Protein 8YFL (pdb70)

GO terms:
  GO:0000407 phagophore assembly site (C, IDA)
  GO:0043495 protein-membrane adaptor activity (F, IDA)
  GO:0000045 autophagosome assembly (P, IDA)
  GO:0019901 protein kinase binding (F, IDA)
  GO:0005764 lysosome (C, IDA)
  GO:0005634 nucleus (C, EXP)
  GO:0005737 cytoplasm (C, EXP)
  GO:0005515 protein binding (F, IPI)
  GO:1990316 Atg1/ULK1 kinase complex (C, IPI)
  GO:0005789 endoplasmic reticulum membrane (C, TAS)
  GO:0005829 cytosol (C, TAS)
  GO:0005829 cytosol (C, IDA)
  GO:1903059 regulation of protein lipidation (P, IDA)
  GO:0008285 negative regulation of cell population proliferation (P, IDA)

Foldseek 3Di:
DQPDADADPDDAFHKWKWFQDVLQLFIFTHHPDPATEGEDPVQQVQQVPDNDDGIAIWGWHDKAKDFACDQDDSRNDGHGGIHMYTHTHHPD/DPDDDD/DQPDADADPDDAFGKWKWFQDVLQLFIFTHHPDPATEGEDPVQQVQQVCDNHDGIAIWGWHDKDKDFACDQDDSRNHGHGGIHMYTHTHHPD/DPDDDD

Organism: Homo sapiens (NCBI:txid9606)

InterPro domains:
  IPR019460 Autophagy-related protein 11, C-terminal [PF10377] (1477-1587)
  IPR040040 Autophagy-related protein 11 [PTHR13222] (1-1592)

Radius of gyration: 18.78 Å; Cα contacts (8 Å, |Δi|>4): 466; chains: 4; bounding box: 52×41×41 Å

Nearest PDB structures (foldseek):
  8yfm-assembly1_A  TM=1.010E+00  e=3.850E-18  Homo sapiens
  8yfn-assembly1_A  TM=9.963E-01  e=3.622E-18  Homo sapiens
  7czg-assembly2_D  TM=9.889E-01  e=3.408E-18  Homo sapiens
  6gma-assembly2_D  TM=9.795E-01  e=1.156E-17  Homo sapiens
  6gma-assembly1_A  TM=9.630E-01  e=8.519E-18  Homo sapiens

Solvent-accessible surface area: 11046 Å² total

B-factor: mean 40.98, std 13.79, range [18.78, 104.1]

Structure (mmCIF, N/CA/C/O backbone):
data_8YFL
#
_entry.id   8YFL
#
_cell.length_a   60.923
_cell.length_b   60.923
_cell.length_c   65.394
_cell.angle_alpha   90.00
_cell.angle_beta   90.00
_cell.angle_gamma   120.00
#
_symmetry.space_group_name_H-M   'P 32'
#
loop_
_entity.id
_entity.type
_entity.pdbx_description
1 polymer 'RB1-inducible coiled-coil protein 1'
2 polymer 'TNIP1_FIR_pS122pS123 peptide'
3 non-polymer GLYCEROL
4 non-polymer (4S)-2-METHYL-2,4-PENTANEDIOL
5 water water
#
loop_
_atom_site.group_PDB
_atom_site.id
_atom_site.type_symbol
_atom_site.label_atom_id
_atom_site.label_alt_id
_atom_site.label_comp_id
_atom_site.label_asym_id
_atom_site.label_entity_id
_atom_site.label_seq_id
_atom_site.pdbx_PDB_ins_code
_atom_site.Cartn_x
_atom_site.Cartn_y
_atom_site.Cartn_z
_atom_site.occupancy
_atom_site.B_iso_or_equiv
_atom_site.auth_seq_id
_atom_site.auth_comp_id
_atom_site.auth_asym_id
_atom_site.auth_atom_id
_atom_site.pdbx_PDB_model_num
ATOM 1 N N . HIS A 1 3 ? -12.686 28.211 -15.262 1.00 93.80 1492 HIS A N 1
ATOM 2 C CA . HIS A 1 3 ? -12.282 27.755 -13.937 1.00 82.79 1492 HIS A CA 1
ATOM 3 C C . HIS A 1 3 ? -11.053 26.860 -14.039 1.00 76.80 1492 HIS A C 1
ATOM 4 O O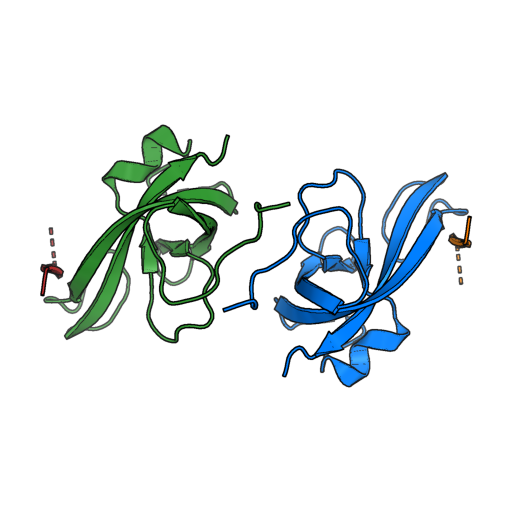 . HIS A 1 3 ? -10.756 26.313 -15.102 1.00 64.31 1492 HIS A O 1
ATOM 11 N N . SER A 1 4 ? -10.334 26.727 -12.926 1.00 81.52 1493 SER A N 1
ATOM 12 C CA . SER A 1 4 ? -9.242 25.771 -12.817 1.00 74.80 1493 SER A CA 1
ATOM 13 C C . SER A 1 4 ? -9.732 24.343 -12.621 1.00 67.38 1493 SER A C 1
ATOM 14 O O . SER A 1 4 ? -8.909 23.421 -12.576 1.00 53.66 1493 SER A O 1
ATOM 17 N N . GLU A 1 5 ? -11.045 24.137 -12.500 1.00 57.82 1494 GLU A N 1
ATOM 18 C CA . GLU A 1 5 ? -11.590 22.803 -12.266 1.00 51.45 1494 GLU A CA 1
ATOM 19 C C . GLU A 1 5 ? -11.714 22.095 -13.610 1.00 33.56 1494 GLU A C 1
ATOM 20 O O . GLU A 1 5 ? -12.765 22.078 -14.250 1.00 29.87 1494 GLU A O 1
ATOM 26 N N . LYS A 1 6 ? -10.589 21.513 -14.040 1.00 35.70 1495 LYS A N 1
ATOM 27 C CA . LYS A 1 6 ? -10.549 20.588 -15.165 1.00 31.73 1495 LYS A CA 1
ATOM 28 C C . LYS A 1 6 ? -9.793 19.330 -14.755 1.00 31.16 1495 LYS A C 1
ATOM 29 O O . LYS A 1 6 ? -8.881 19.370 -13.927 1.00 24.50 1495 LYS A O 1
ATOM 35 N N . ILE A 1 7 ? -10.191 18.194 -15.331 1.00 30.14 1496 ILE A N 1
ATOM 36 C CA . ILE A 1 7 ? -9.698 16.891 -14.881 1.00 28.01 1496 ILE A CA 1
ATOM 37 C C . ILE A 1 7 ? -8.345 16.591 -15.520 1.00 28.36 1496 ILE A C 1
ATOM 38 O O . ILE A 1 7 ? -8.206 16.598 -16.749 1.00 21.60 1496 ILE A O 1
ATOM 43 N N . ALA A 1 8 ? -7.345 16.312 -14.682 1.00 29.98 1497 ALA A N 1
ATOM 44 C CA . ALA A 1 8 ? -6.047 15.891 -15.185 1.00 28.04 1497 ALA A CA 1
ATOM 45 C C . ALA A 1 8 ? -6.138 14.478 -15.745 1.00 27.44 1497 ALA A C 1
ATOM 46 O O . ALA A 1 8 ? -6.929 13.659 -15.277 1.00 21.18 1497 ALA A O 1
ATOM 48 N N . ILE A 1 9 ? -5.289 14.188 -16.744 1.00 30.22 1498 ILE A N 1
ATOM 49 C CA . ILE A 1 9 ? -5.316 12.895 -17.421 1.00 29.54 1498 ILE A CA 1
ATOM 50 C C . ILE A 1 9 ? -3.970 12.185 -17.432 1.00 31.87 1498 ILE A C 1
ATOM 51 O O . ILE A 1 9 ? -3.888 11.042 -17.895 1.00 21.46 1498 ILE A O 1
ATOM 56 N N . ARG A 1 10 ? -2.903 12.823 -16.955 1.00 32.85 1499 ARG A N 1
ATOM 57 C CA . ARG A 1 10 ? -1.574 12.214 -16.961 1.00 32.70 1499 ARG A CA 1
ATOM 58 C C . ARG A 1 10 ? -0.717 12.945 -15.940 1.00 39.61 1499 ARG A C 1
ATOM 59 O O . ARG A 1 10 ? -1.103 13.998 -15.431 1.00 26.78 1499 ARG A O 1
ATOM 67 N N . ASP A 1 11 ? 0.462 12.375 -15.660 1.0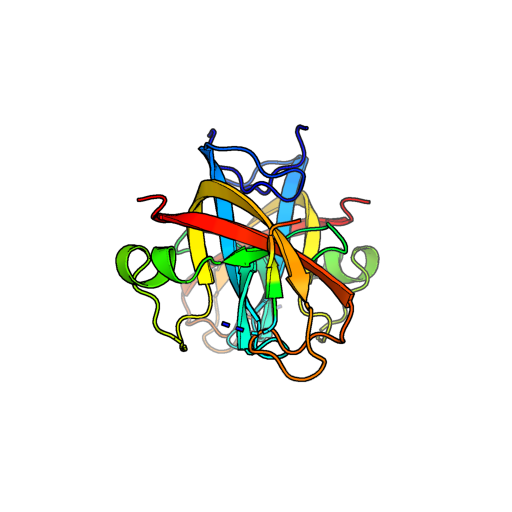0 37.41 1500 ASP A N 1
ATOM 68 C CA . ASP A 1 11 ? 1.523 13.055 -14.901 1.00 43.84 1500 ASP A CA 1
ATOM 69 C C . ASP A 1 11 ? 0.978 13.686 -13.622 1.00 34.80 1500 ASP A C 1
ATOM 70 O O . ASP A 1 11 ? 1.206 14.864 -13.338 1.00 30.20 1500 ASP A O 1
ATOM 75 N N . PHE A 1 12 ? 0.225 12.889 -12.861 1.00 35.45 1501 PHE A N 1
ATOM 76 C CA . PHE A 1 12 ? -0.615 13.437 -11.798 1.00 33.69 1501 PHE A CA 1
ATOM 77 C C . PHE A 1 12 ? 0.218 14.099 -10.709 1.00 37.64 1501 PHE A C 1
ATOM 78 O O . PHE A 1 12 ? 1.207 13.536 -10.231 1.00 30.37 1501 PHE A O 1
ATOM 86 N N . GLN A 1 13 ? -0.196 15.304 -10.325 1.00 36.69 1502 GLN A N 1
ATOM 87 C CA . GLN A 1 13 ? 0.500 16.123 -9.347 1.00 39.51 1502 GLN A CA 1
ATOM 88 C C . GLN A 1 13 ? -0.426 16.428 -8.179 1.00 40.55 1502 GLN A C 1
ATOM 89 O O . GLN A 1 13 ? -1.652 16.423 -8.322 1.00 28.23 1502 GLN A O 1
ATOM 95 N N . VAL A 1 14 ? 0.179 16.703 -7.021 1.00 40.65 1503 VAL A N 1
ATOM 96 C CA . VAL A 1 14 ? -0.590 17.123 -5.858 1.00 39.15 1503 VAL A CA 1
ATOM 97 C C . VAL A 1 14 ? -1.469 18.303 -6.229 1.00 35.92 1503 VAL A C 1
ATOM 98 O O . VAL A 1 14 ? -1.004 19.285 -6.817 1.00 33.17 1503 VAL A O 1
ATOM 102 N N . GLY A 1 15 ? -2.764 18.198 -5.909 1.00 36.88 1504 GLY A N 1
ATOM 103 C CA . GLY A 1 15 ? -3.717 19.249 -6.204 1.00 35.33 1504 GLY A CA 1
ATOM 104 C C . GLY A 1 15 ? -4.508 19.045 -7.481 1.00 35.21 1504 GLY A C 1
ATOM 105 O O . GLY A 1 15 ? -5.482 19.776 -7.710 1.00 28.64 1504 GLY A O 1
ATOM 106 N N . ASP A 1 16 ? -4.104 18.099 -8.326 1.00 35.08 1505 ASP A N 1
ATOM 107 C CA . ASP A 1 16 ? -4.859 17.828 -9.541 1.00 31.67 1505 ASP A CA 1
ATOM 108 C C . ASP A 1 16 ? -6.257 17.336 -9.198 1.00 31.41 1505 ASP A C 1
ATOM 109 O O . ASP A 1 16 ? -6.448 16.543 -8.270 1.00 23.33 1505 ASP A O 1
ATOM 114 N N . LEU A 1 17 ? -7.232 17.795 -9.977 1.00 32.56 1506 LEU A N 1
ATOM 115 C CA . LEU A 1 17 ? -8.568 17.213 -9.986 1.00 29.87 1506 LEU A CA 1
ATOM 116 C C . LEU A 1 17 ? -8.548 15.943 -10.835 1.00 29.86 1506 LEU A C 1
ATOM 117 O O . LEU A 1 17 ? -8.092 15.965 -11.985 1.00 21.27 1506 LEU A O 1
ATOM 122 N N . VAL A 1 18 ? -9.009 14.826 -10.263 1.00 28.54 1507 VAL A N 1
ATOM 123 C CA . VAL A 1 18 ? -8.981 13.542 -10.956 1.00 28.66 1507 VAL A CA 1
ATOM 124 C C . VAL A 1 18 ? -10.342 12.865 -10.886 1.00 29.21 1507 VAL A C 1
ATOM 125 O O . VAL A 1 18 ? -11.103 13.023 -9.920 1.00 22.47 1507 VAL A O 1
ATOM 129 N N . LEU A 1 19 ? -10.642 12.097 -11.939 1.00 27.15 1508 LEU A N 1
ATOM 130 C CA . LEU A 1 19 ? -11.871 11.322 -12.036 1.00 26.88 1508 LEU A CA 1
ATOM 131 C C . LEU A 1 19 ? -11.548 9.901 -11.585 1.00 28.59 1508 LEU A C 1
ATOM 132 O O . LEU A 1 19 ? -10.732 9.216 -12.206 1.00 24.90 1508 LEU A O 1
ATOM 137 N N . ILE A 1 20 ? -12.152 9.479 -10.479 1.00 29.97 1509 ILE A N 1
ATOM 138 C CA . ILE A 1 20 ? -11.845 8.194 -9.863 1.00 31.43 1509 ILE A CA 1
ATOM 139 C C . ILE A 1 20 ? -12.997 7.254 -10.188 1.00 30.69 1509 ILE A C 1
ATOM 140 O O . ILE A 1 20 ? -14.157 7.547 -9.875 1.00 25.74 1509 ILE A O 1
ATOM 145 N N . ILE A 1 21 ? -12.689 6.139 -10.858 1.00 30.82 1510 ILE A N 1
ATOM 146 C CA . ILE A 1 21 ? -13.704 5.274 -11.434 1.00 31.57 1510 ILE A CA 1
ATOM 147 C C . ILE A 1 21 ? -13.494 3.841 -10.958 1.00 31.19 1510 ILE A C 1
ATOM 148 O O . ILE A 1 21 ? -12.363 3.412 -10.694 1.00 22.41 1510 ILE A O 1
ATOM 153 N N . LEU A 1 22 ? -14.591 3.103 -10.861 1.00 36.03 1511 LEU A N 1
ATOM 154 C CA . LEU A 1 22 ? -14.528 1.693 -10.498 1.00 33.14 1511 LEU A CA 1
ATOM 155 C C . LEU A 1 22 ? -14.035 0.874 -11.689 1.00 37.95 1511 LEU A C 1
ATOM 156 O O . LEU A 1 22 ? -14.647 0.898 -12.763 1.00 35.31 1511 LEU A O 1
ATOM 161 N N . ASP A 1 23 ? -12.930 0.147 -11.493 1.00 39.24 1512 ASP A N 1
ATOM 162 C CA . ASP A 1 23 ? -12.348 -0.755 -12.492 1.00 41.58 1512 ASP A CA 1
ATOM 163 C C . ASP A 1 23 ? -12.668 -2.183 -12.048 1.00 43.65 1512 ASP A C 1
ATOM 164 O O . ASP A 1 23 ? -11.987 -2.750 -11.188 1.00 32.53 1512 ASP A O 1
ATOM 169 N N . GLU A 1 24 ? -13.711 -2.765 -12.638 1.00 44.96 1513 GLU A N 1
ATOM 170 C CA . GLU A 1 24 ? -14.135 -4.093 -12.206 1.00 45.98 1513 GLU A CA 1
ATOM 171 C C . GLU A 1 24 ? -13.092 -5.154 -12.542 1.00 48.62 1513 GLU A C 1
ATOM 172 O O . GLU A 1 24 ? -12.886 -6.092 -11.764 1.00 41.21 1513 GLU A O 1
ATOM 178 N N . ARG A 1 25 ? -12.405 -5.014 -13.680 1.00 48.13 1514 ARG A N 1
ATOM 179 C CA . ARG A 1 25 ? -11.457 -6.051 -14.085 1.00 48.80 1514 ARG A CA 1
ATOM 180 C C . ARG A 1 25 ? -10.294 -6.159 -13.106 1.00 43.07 1514 ARG A C 1
ATOM 181 O O . ARG A 1 25 ? -9.724 -7.244 -12.934 1.00 41.96 1514 ARG A O 1
ATOM 183 N N . HIS A 1 26 ? -9.939 -5.058 -12.447 1.00 45.75 1515 HIS A N 1
ATOM 184 C CA . HIS A 1 26 ? -8.862 -5.059 -11.465 1.00 39.73 1515 HIS A CA 1
ATOM 185 C C . HIS A 1 26 ? -9.379 -4.926 -10.037 1.00 44.44 1515 HIS A C 1
ATOM 186 O O . HIS A 1 26 ? -8.579 -4.747 -9.112 1.00 36.97 1515 HIS A O 1
ATOM 193 N N . ASP A 1 27 ? -10.703 -4.981 -9.848 1.00 44.12 1516 ASP A N 1
ATOM 194 C CA . ASP A 1 27 ? -11.336 -5.069 -8.529 1.00 43.51 1516 ASP A CA 1
ATOM 195 C C . ASP A 1 27 ? -11.000 -3.869 -7.645 1.00 43.70 1516 ASP A C 1
ATOM 196 O O . ASP A 1 27 ? -10.896 -3.990 -6.422 1.00 38.18 1516 ASP A O 1
ATOM 201 N N . ASN A 1 28 ? -10.861 -2.697 -8.258 1.00 39.34 1517 ASN A N 1
ATOM 202 C CA . ASN A 1 28 ? -10.394 -1.534 -7.515 1.00 35.32 1517 ASN A CA 1
ATOM 203 C C . ASN A 1 28 ? -10.834 -0.258 -8.212 1.00 35.62 1517 ASN A C 1
ATOM 204 O O . ASN A 1 28 ? -11.118 -0.245 -9.413 1.00 27.58 1517 ASN A O 1
ATOM 209 N N . TYR A 1 29 ? -10.811 0.836 -7.450 1.00 33.89 1518 TYR A N 1
ATOM 210 C CA . TYR A 1 29 ? -10.918 2.168 -8.023 1.00 30.40 1518 TYR A CA 1
ATOM 211 C C . TYR A 1 29 ? -9.589 2.613 -8.617 1.00 30.06 1518 TYR A C 1
ATOM 212 O O . TYR A 1 29 ? -8.515 2.343 -8.067 1.00 22.36 1518 TYR A O 1
ATOM 221 N N . VAL A 1 30 ? -9.662 3.285 -9.770 1.00 29.07 1519 VAL A N 1
ATOM 222 C CA . VAL A 1 30 ? -8.483 3.786 -10.457 1.00 27.90 1519 VAL A CA 1
ATOM 223 C C . VAL A 1 30 ? -8.753 5.223 -10.878 1.00 28.84 1519 VAL A C 1
ATOM 224 O O . VAL A 1 30 ? -9.900 5.681 -10.911 1.00 23.49 1519 VAL A O 1
ATOM 228 N N . LEU A 1 31 ? -7.679 5.924 -11.223 1.00 30.27 1520 LEU A N 1
ATOM 229 C CA . LEU A 1 31 ? -7.807 7.242 -11.838 1.00 29.84 1520 LEU A CA 1
ATOM 230 C C . LEU A 1 31 ? -8.000 7.104 -13.339 1.00 29.89 1520 LEU A C 1
ATOM 231 O O . LEU A 1 31 ? -7.288 6.344 -14.004 1.00 22.43 1520 LEU A O 1
ATOM 236 N N . PHE A 1 32 ? -8.950 7.856 -13.882 1.00 28.48 1521 PHE A N 1
ATOM 237 C CA . PHE A 1 32 ? -9.018 7.969 -15.331 1.00 27.95 1521 PHE A CA 1
ATOM 238 C C . PHE A 1 32 ? -7.716 8.565 -15.849 1.00 27.84 1521 PHE A C 1
ATOM 239 O O . PHE A 1 32 ? -7.258 9.601 -15.362 1.00 20.43 1521 PHE A O 1
ATOM 247 N N . THR A 1 33 ? -7.128 7.923 -16.864 1.00 28.17 1522 THR A N 1
ATOM 248 C CA . THR A 1 33 ? -5.837 8.396 -17.356 1.00 28.41 1522 THR A CA 1
ATOM 249 C C . THR A 1 33 ? -5.626 7.916 -18.780 1.00 28.51 1522 THR A C 1
ATOM 250 O O . THR A 1 33 ? -6.180 6.892 -19.192 1.00 21.53 1522 THR A O 1
ATOM 254 N N . VAL A 1 34 ? -4.817 8.675 -19.537 1.00 29.77 1523 VAL A N 1
ATOM 255 C CA . VAL A 1 34 ? -4.311 8.202 -20.823 1.00 29.88 1523 VAL A CA 1
ATOM 256 C C . VAL A 1 34 ? -2.954 7.522 -20.679 1.00 29.80 1523 VAL A C 1
ATOM 257 O O . VAL A 1 34 ? -2.408 7.030 -21.671 1.00 25.45 1523 VAL A O 1
ATOM 261 N N . SER A 1 35 ? -2.417 7.448 -19.462 1.00 28.76 1524 SER A N 1
ATOM 262 C CA . SER A 1 35 ? -1.233 6.634 -19.246 1.00 30.45 1524 SER A CA 1
ATOM 263 C C . SER A 1 35 ? -1.564 5.167 -19.495 1.00 31.28 1524 SER A C 1
ATOM 264 O O . SER A 1 35 ? -2.662 4.718 -19.139 1.00 23.82 1524 SER A O 1
ATOM 267 N N . PRO A 1 36 ? -0.624 4.385 -20.032 1.00 32.63 1525 PRO A N 1
ATOM 268 C CA . PRO A 1 36 ? -0.822 2.925 -20.077 1.00 32.92 1525 PRO A CA 1
ATOM 269 C C . PRO A 1 36 ? -0.697 2.268 -18.719 1.00 33.67 1525 PRO A C 1
ATOM 270 O O . PRO A 1 36 ? -1.047 1.083 -18.590 1.00 27.83 1525 PRO A O 1
ATOM 274 N N . THR A 1 37 ? -0.188 2.989 -17.721 1.00 30.39 1526 THR A N 1
ATOM 275 C CA . THR A 1 37 ? 0.010 2.481 -16.373 1.00 30.53 1526 THR A CA 1
ATOM 276 C C . THR A 1 37 ? -1.259 2.648 -15.552 1.00 34.00 1526 THR A C 1
ATOM 277 O O . THR A 1 37 ? -2.009 3.617 -15.709 1.00 22.42 1526 THR A O 1
ATOM 281 N N . LEU A 1 38 ? -1.490 1.681 -14.667 1.00 31.72 1527 LEU A N 1
ATOM 282 C CA . LEU A 1 38 ? -2.613 1.736 -13.743 1.00 29.50 1527 LEU A CA 1
ATOM 283 C C . LEU A 1 38 ? -2.298 2.657 -12.573 1.00 28.85 1527 LEU A C 1
ATOM 284 O O . LEU A 1 38 ? -1.221 2.573 -11.970 1.00 22.32 1527 LEU A O 1
ATOM 289 N N . TYR A 1 39 ? -3.250 3.531 -12.244 1.00 29.39 1528 TYR A N 1
ATOM 290 C CA . TYR A 1 39 ? -3.172 4.405 -11.068 1.00 26.44 1528 TYR A CA 1
ATOM 291 C C . TYR A 1 39 ? -4.307 3.992 -10.134 1.00 30.42 1528 TYR A C 1
ATOM 292 O O . TYR A 1 39 ? -5.441 4.456 -10.271 1.00 22.25 1528 TYR A O 1
ATOM 301 N N . PHE A 1 40 ? -4.010 3.092 -9.202 1.00 27.36 1529 PHE A N 1
ATOM 302 C CA . PHE A 1 40 ? -5.018 2.643 -8.248 1.00 26.81 1529 PHE A CA 1
ATOM 303 C C . PHE A 1 40 ? -5.219 3.662 -7.132 1.00 30.08 1529 PHE A C 1
ATOM 304 O O . PHE A 1 40 ? -4.284 4.336 -6.705 1.00 22.72 1529 PHE A O 1
ATOM 312 N N . LEU A 1 41 ? -6.456 3.746 -6.646 1.00 29.52 1530 LEU A N 1
ATOM 313 C CA . LEU A 1 41 ? -6.734 4.525 -5.443 1.00 29.33 1530 LEU A CA 1
ATOM 314 C C . LEU A 1 41 ? -6.166 3.814 -4.220 1.00 30.48 1530 LEU A C 1
ATOM 315 O O . LEU A 1 41 ? -6.408 2.624 -4.009 1.00 25.33 1530 LEU A O 1
ATOM 320 N N . HIS A 1 42 ? -5.399 4.547 -3.410 1.00 31.79 1531 HIS A N 1
ATOM 321 C CA . HIS A 1 42 ? -4.852 3.991 -2.177 1.00 30.43 1531 HIS A CA 1
ATOM 322 C C . HIS A 1 42 ? -5.978 3.617 -1.218 1.00 30.69 1531 HIS A C 1
ATOM 323 O O . HIS A 1 42 ? -6.957 4.355 -1.075 1.00 25.60 1531 HIS A O 1
ATOM 330 N N . SER A 1 43 ? -5.834 2.466 -0.548 1.00 36.28 1532 SER A N 1
ATOM 331 C CA . SER A 1 43 ? -6.891 1.980 0.336 1.00 32.59 1532 SER A CA 1
ATOM 332 C C . SER A 1 43 ? -7.234 2.987 1.430 1.00 39.20 1532 SER A C 1
ATOM 333 O O . SER A 1 43 ? -8.387 3.053 1.870 1.00 33.10 1532 SER A O 1
ATOM 336 N N . GLU A 1 44 ? -6.257 3.774 1.889 1.00 38.95 1533 GLU A N 1
ATOM 337 C CA . GLU A 1 44 ? -6.524 4.728 2.966 1.00 40.07 1533 GLU A CA 1
ATOM 338 C C . GLU A 1 44 ? -7.491 5.833 2.554 1.00 36.28 1533 GLU A C 1
ATOM 339 O O . GLU A 1 44 ? -8.087 6.468 3.437 1.00 33.02 1533 GLU A O 1
ATOM 345 N N . SER A 1 45 ? -7.658 6.066 1.246 1.00 36.13 1534 SER A N 1
ATOM 346 C CA . SER A 1 45 ? -8.466 7.171 0.747 1.00 33.93 1534 SER A CA 1
ATOM 347 C C . SER A 1 45 ? -9.938 6.819 0.578 1.00 39.65 1534 SER A C 1
ATOM 348 O O . SER A 1 45 ? -10.750 7.726 0.364 1.00 28.87 1534 SER A O 1
ATOM 351 N N . LEU A 1 46 ? -10.301 5.538 0.658 1.00 43.27 1535 LEU A N 1
ATOM 352 C CA . LEU A 1 46 ? -11.688 5.150 0.391 1.00 43.13 1535 LEU A CA 1
ATOM 353 C C . LEU A 1 46 ? -12.695 5.799 1.333 1.00 45.19 1535 LEU A C 1
ATOM 354 O O . LEU A 1 46 ? -13.696 6.345 0.838 1.00 36.17 1535 LEU A O 1
ATOM 359 N N . PRO A 1 47 ? -12.520 5.782 2.662 1.00 47.29 1536 PRO A N 1
ATOM 360 C CA . PRO A 1 47 ? -13.593 6.313 3.530 1.00 42.13 1536 PRO A CA 1
ATOM 361 C C . PRO A 1 47 ? -13.907 7.783 3.302 1.00 45.60 1536 PRO A C 1
ATOM 362 O O . PRO A 1 47 ? -15.087 8.161 3.256 1.00 42.39 1536 PRO A O 1
ATOM 366 N N . ALA A 1 48 ? -12.888 8.630 3.166 1.00 57.29 1537 ALA A N 1
ATOM 367 C CA . ALA A 1 48 ? -13.145 10.054 3.004 1.00 57.37 1537 ALA A CA 1
ATOM 368 C C . ALA A 1 48 ? -13.705 10.399 1.629 1.00 53.73 1537 ALA A C 1
ATOM 369 O O . ALA A 1 48 ? -14.194 11.518 1.449 1.00 46.75 1537 ALA A O 1
ATOM 371 N N . LEU A 1 49 ? -13.639 9.480 0.666 1.00 46.53 1538 LEU A N 1
ATOM 372 C CA . LEU A 1 49 ? -14.306 9.630 -0.624 1.00 39.36 1538 LEU A CA 1
ATOM 373 C C . LEU A 1 49 ? -15.682 8.969 -0.641 1.00 45.94 1538 LEU A C 1
ATOM 374 O O . LEU A 1 49 ? -16.326 8.926 -1.695 1.00 35.55 1538 LEU A O 1
ATOM 379 N N . ASP A 1 50 ? -16.140 8.459 0.504 1.00 51.51 1539 ASP A N 1
ATOM 380 C CA . ASP A 1 50 ? -17.415 7.743 0.621 1.00 52.70 1539 ASP A CA 1
ATOM 381 C C . ASP A 1 50 ? -17.459 6.537 -0.314 1.00 47.97 1539 ASP A C 1
ATOM 382 O O . ASP A 1 50 ? -18.482 6.243 -0.938 1.00 44.82 1539 ASP A O 1
ATOM 387 N N . LEU A 1 51 ? -16.337 5.836 -0.414 1.00 47.30 1540 LEU A N 1
ATOM 388 C CA . LEU A 1 51 ? -16.242 4.603 -1.173 1.00 49.30 1540 LEU A CA 1
ATOM 389 C C . LEU A 1 51 ? -16.105 3.430 -0.213 1.00 51.48 1540 LEU A C 1
ATOM 390 O O . LEU A 1 51 ? -15.897 3.600 0.991 1.00 46.06 1540 LEU A O 1
ATOM 395 N N . LYS A 1 52 ? -16.232 2.227 -0.762 1.00 70.67 1541 LYS A N 1
ATOM 396 C CA . LYS A 1 52 ? -16.199 1.003 0.024 1.00 76.41 1541 LYS A CA 1
ATOM 397 C C . LYS A 1 52 ? -15.299 -0.013 -0.662 1.00 73.89 1541 LYS A C 1
ATOM 398 O O . LYS A 1 52 ? -15.190 -0.018 -1.895 1.00 55.34 1541 LYS A O 1
ATOM 400 N N . PRO A 1 53 ? -14.626 -0.880 0.113 1.00 77.69 1542 PRO A N 1
ATOM 401 C CA . PRO A 1 53 ? -13.756 -1.929 -0.435 1.00 74.95 1542 PRO A CA 1
ATOM 402 C C . PRO A 1 53 ? -14.532 -3.073 -1.088 1.00 71.03 1542 PRO A C 1
ATOM 403 O O . PRO A 1 53 ? -15.748 -3.163 -0.916 1.00 66.07 1542 PRO A O 1
ATOM 407 N N . ARG A 1 62 ? -20.981 -0.935 -6.276 1.00 70.16 1551 ARG A N 1
ATOM 408 C CA . ARG A 1 62 ? -20.151 0.157 -5.779 1.00 60.66 1551 ARG A CA 1
ATOM 409 C C . ARG A 1 62 ? -20.297 1.401 -6.651 1.00 58.57 1551 ARG A C 1
ATOM 410 O O . ARG A 1 62 ? -20.479 1.299 -7.864 1.00 53.58 1551 ARG A O 1
ATOM 418 N N . ARG A 1 63 ? -20.227 2.562 -6.003 1.00 61.27 1552 ARG A N 1
ATOM 419 C CA . ARG A 1 63 ? -20.354 3.846 -6.677 1.00 55.85 1552 ARG A CA 1
ATOM 420 C C . ARG A 1 63 ? -19.422 3.899 -7.889 1.00 46.86 1552 ARG A C 1
ATOM 421 O O . ARG A 1 63 ? -18.235 3.579 -7.762 1.00 37.51 1552 ARG A O 1
ATOM 429 N N . PRO A 1 64 ? -19.921 4.265 -9.074 1.00 49.12 1553 PRO A N 1
ATOM 430 C CA . PRO A 1 64 ? -19.107 4.131 -10.291 1.00 43.92 1553 PRO A CA 1
ATOM 431 C C . PRO A 1 64 ? -18.012 5.178 -10.449 1.00 35.52 1553 PRO A C 1
ATOM 432 O O . PRO A 1 64 ? -16.963 4.878 -11.031 1.00 29.42 1553 PRO A O 1
ATOM 436 N N . TRP A 1 65 ? -18.229 6.405 -9.969 1.00 40.80 1554 TRP A N 1
ATOM 437 C CA . TRP A 1 65 ? -17.201 7.429 -10.104 1.00 35.88 1554 TRP A CA 1
ATOM 438 C C . TRP A 1 65 ? -17.354 8.497 -9.031 1.00 34.35 1554 TRP A C 1
ATOM 439 O O . TRP A 1 65 ? -18.441 8.729 -8.494 1.00 28.49 1554 TRP A O 1
ATOM 450 N N . VAL A 1 66 ? -16.229 9.151 -8.745 1.00 34.11 1555 VAL A N 1
ATOM 451 C CA . VAL A 1 66 ? -16.173 10.270 -7.815 1.00 33.66 1555 VAL A CA 1
ATOM 452 C C . VAL A 1 66 ? -15.064 11.200 -8.289 1.00 31.43 1555 VAL A C 1
ATOM 453 O O . VAL A 1 66 ? -14.132 10.775 -8.972 1.00 27.08 1555 VAL A O 1
ATOM 457 N N . LEU A 1 67 ? -15.181 12.488 -7.961 1.00 33.44 1556 LEU A N 1
ATOM 458 C CA . LEU A 1 67 ? -14.128 13.452 -8.284 1.00 30.83 1556 LEU A CA 1
ATOM 459 C C . LEU A 1 67 ? -13.269 13.693 -7.050 1.00 30.77 1556 LEU A C 1
ATOM 460 O O . LEU A 1 67 ? -13.795 13.966 -5.964 1.00 23.81 1556 LEU A O 1
ATOM 465 N N . GLY A 1 68 ? -11.950 13.600 -7.223 1.00 29.94 1557 GLY A N 1
ATOM 466 C CA . GLY A 1 68 ? -11.027 13.719 -6.114 1.00 31.61 1557 GLY A CA 1
ATOM 467 C C . GLY A 1 68 ? -9.933 14.734 -6.401 1.00 29.73 1557 GLY A C 1
ATOM 468 O O . GLY A 1 68 ? -9.773 15.205 -7.535 1.00 24.01 1557 GLY A O 1
ATOM 469 N N . LYS A 1 69 ? -9.179 15.060 -5.343 1.00 33.04 1558 LYS A N 1
ATOM 470 C CA . LYS A 1 69 ? -7.995 15.916 -5.412 1.00 32.22 1558 LYS A CA 1
ATOM 471 C C . LYS A 1 69 ? -6.785 15.104 -4.979 1.00 34.72 1558 LYS A C 1
ATOM 472 O O . LYS A 1 69 ? -6.785 14.520 -3.888 1.00 26.32 1558 LYS A O 1
ATOM 478 N N . VAL A 1 70 ? -5.755 15.072 -5.828 1.00 32.81 1559 VAL A N 1
ATOM 479 C CA . VAL A 1 70 ? -4.578 14.259 -5.548 1.00 30.73 1559 VAL A CA 1
ATOM 480 C C . VAL A 1 70 ? -3.842 14.814 -4.337 1.00 32.14 1559 VAL A C 1
ATOM 481 O O . VAL A 1 70 ? -3.562 16.019 -4.246 1.00 26.50 1559 VAL A O 1
ATOM 485 N N . MET A 1 71 ? -3.483 13.920 -3.417 1.00 35.36 1560 MET A N 1
ATOM 486 C CA . MET A 1 71 ? -2.672 14.255 -2.255 1.00 35.27 1560 MET A CA 1
ATOM 487 C C . MET A 1 71 ? -1.284 13.648 -2.291 1.00 34.89 1560 MET A C 1
ATOM 488 O O . MET A 1 71 ? -0.328 14.278 -1.835 1.00 31.87 1560 MET A O 1
ATOM 493 N N . GLU A 1 72 ? -1.153 12.439 -2.828 1.00 33.11 1561 GLU A N 1
ATOM 494 C CA . GLU A 1 72 ? 0.111 11.721 -2.782 1.00 34.55 1561 GLU A CA 1
ATOM 495 C C . GLU A 1 72 ? 0.088 10.654 -3.864 1.00 32.09 1561 GLU A C 1
ATOM 496 O O . GLU A 1 72 ? -0.968 10.124 -4.212 1.00 26.62 1561 GLU A O 1
ATOM 502 N N . LYS A 1 73 ? 1.274 10.339 -4.379 1.00 35.51 1562 LYS A N 1
ATOM 503 C CA . LYS A 1 73 ? 1.448 9.332 -5.417 1.00 33.69 1562 LYS A CA 1
ATOM 504 C C . LYS A 1 73 ? 2.617 8.441 -5.017 1.00 31.53 1562 LYS A C 1
ATOM 505 O O . LYS A 1 73 ? 3.645 8.933 -4.548 1.00 27.71 1562 LYS A O 1
ATOM 511 N N . GLU A 1 74 ? 2.443 7.131 -5.197 1.00 33.76 1563 GLU A N 1
ATOM 512 C CA . GLU A 1 74 ? 3.398 6.114 -4.777 1.00 36.66 1563 GLU A CA 1
ATOM 513 C C . GLU A 1 74 ? 3.525 5.108 -5.911 1.00 33.39 1563 GLU A C 1
ATOM 514 O O . GLU A 1 74 ? 2.517 4.720 -6.508 1.00 28.91 1563 GLU A O 1
ATOM 520 N N . TYR A 1 75 ? 4.753 4.720 -6.234 1.00 33.80 1564 TYR A N 1
ATOM 521 C CA . TYR A 1 75 ? 5.010 3.782 -7.319 1.00 31.60 1564 TYR A CA 1
ATOM 522 C C . TYR A 1 75 ? 5.302 2.415 -6.718 1.00 29.28 1564 TYR A C 1
ATOM 523 O O . TYR A 1 75 ? 6.089 2.302 -5.775 1.00 25.79 1564 TYR A O 1
ATOM 532 N N . CYS A 1 76 ? 4.656 1.385 -7.271 1.00 32.47 1565 CYS A N 1
ATOM 533 C CA . CYS A 1 76 ? 4.639 0.052 -6.683 1.00 32.16 1565 CYS A CA 1
ATOM 534 C C . CYS A 1 76 ? 4.893 -1.017 -7.730 1.00 31.01 1565 CYS A C 1
ATOM 535 O O . CYS A 1 76 ? 4.783 -0.786 -8.943 1.00 24.77 1565 CYS A O 1
ATOM 538 N N . GLN A 1 77 ? 5.179 -2.222 -7.237 1.00 30.95 1566 GLN A N 1
ATOM 539 C CA . GLN A 1 77 ? 5.333 -3.394 -8.086 1.00 30.66 1566 GLN A CA 1
ATOM 540 C C . GLN A 1 77 ? 4.715 -4.613 -7.419 1.00 32.70 1566 GLN A C 1
ATOM 541 O O . GLN A 1 77 ? 4.913 -4.847 -6.224 1.00 25.16 1566 GLN A O 1
ATOM 547 N N . ALA A 1 78 ? 3.974 -5.396 -8.207 1.00 31.85 1567 ALA A N 1
ATOM 548 C CA . ALA A 1 78 ? 3.420 -6.646 -7.705 1.00 32.68 1567 ALA A CA 1
ATOM 549 C C . ALA A 1 78 ? 4.531 -7.667 -7.522 1.00 34.85 1567 ALA A C 1
ATOM 550 O O . ALA A 1 78 ? 5.315 -7.928 -8.443 1.00 29.13 1567 ALA A O 1
ATOM 552 N N . LYS A 1 79 ? 4.599 -8.255 -6.326 1.00 36.40 1568 LYS A N 1
ATOM 553 C CA . LYS A 1 79 ? 5.622 -9.224 -5.992 1.00 34.61 1568 LYS A CA 1
ATOM 554 C C . LYS A 1 79 ? 5.090 -10.651 -5.965 1.00 38.25 1568 LYS A C 1
ATOM 555 O O . LYS A 1 79 ? 5.880 -11.593 -5.831 1.00 35.04 1568 LYS A O 1
ATOM 561 N N . LYS A 1 80 ? 3.775 -10.828 -6.109 1.00 41.47 1569 LYS A N 1
ATOM 562 C CA . LYS A 1 80 ? 3.145 -12.137 -6.194 1.00 44.16 1569 LYS A CA 1
ATOM 563 C C . LYS A 1 80 ? 2.182 -12.150 -7.370 1.00 42.33 1569 LYS A C 1
ATOM 564 O O . LYS A 1 80 ? 1.617 -11.118 -7.737 1.00 34.64 1569 LYS A O 1
ATOM 570 N N . ALA A 1 81 ? 1.994 -13.343 -7.951 1.00 51.75 1570 ALA A N 1
ATOM 571 C CA . ALA A 1 81 ? 1.109 -13.472 -9.106 1.00 51.04 1570 ALA A CA 1
ATOM 572 C C . ALA A 1 81 ? -0.356 -13.297 -8.725 1.00 49.53 1570 ALA A C 1
ATOM 573 O O . ALA A 1 81 ? -1.138 -12.757 -9.515 1.00 48.88 1570 ALA A O 1
ATOM 575 N N . GLN A 1 82 ? -0.745 -13.737 -7.532 1.00 55.49 1571 GLN A N 1
ATOM 576 C CA . GLN A 1 82 ? -2.102 -13.555 -7.027 1.00 60.48 1571 GLN A CA 1
ATOM 577 C C . GLN A 1 82 ? -2.089 -12.377 -6.060 1.00 48.95 1571 GLN A C 1
ATOM 578 O O . GLN A 1 82 ? -1.484 -12.453 -4.987 1.00 44.65 1571 GLN A O 1
ATOM 584 N N . ASN A 1 83 ? -2.748 -11.286 -6.445 1.00 47.47 1572 ASN A N 1
ATOM 585 C CA . ASN A 1 83 ? -2.757 -10.076 -5.637 1.00 41.65 1572 ASN A CA 1
ATOM 586 C C . ASN A 1 83 ? -4.086 -9.360 -5.825 1.00 45.75 1572 ASN A C 1
ATOM 587 O O . ASN A 1 83 ? -4.847 -9.647 -6.755 1.00 37.75 1572 ASN A O 1
ATOM 592 N N . ARG A 1 84 ? -4.338 -8.391 -4.943 1.00 45.50 1573 ARG A N 1
ATOM 593 C CA . ARG A 1 84 ? -5.618 -7.693 -4.899 1.00 44.41 1573 ARG A CA 1
ATOM 594 C C . ARG A 1 84 ? -5.859 -6.811 -6.114 1.00 43.17 1573 ARG A C 1
ATOM 595 O O . ARG A 1 84 ? -6.999 -6.383 -6.326 1.00 37.41 1573 ARG A O 1
ATOM 603 N N . PHE A 1 85 ? -4.827 -6.531 -6.910 1.00 38.77 1574 PHE A N 1
ATOM 604 C CA . PHE A 1 85 ? -4.950 -5.653 -8.065 1.00 37.53 1574 PHE A CA 1
ATOM 605 C C . PHE A 1 85 ? -5.203 -6.419 -9.353 1.00 39.00 1574 PHE A C 1
ATOM 606 O O . PHE A 1 85 ? -5.354 -5.798 -10.410 1.00 34.64 1574 PHE A O 1
ATOM 614 N N . LYS A 1 86 ? -5.240 -7.753 -9.285 1.00 46.08 1575 LYS A N 1
ATOM 615 C CA . LYS A 1 86 ? -5.491 -8.602 -10.451 1.00 49.31 1575 LYS A CA 1
ATOM 616 C C . LYS A 1 86 ? -4.525 -8.285 -11.591 1.00 51.16 1575 LYS A C 1
ATOM 617 O O . LYS A 1 86 ? -4.919 -8.176 -12.756 1.00 42.98 1575 LYS A O 1
ATOM 623 N N . VAL A 1 87 ? -3.253 -8.127 -11.256 1.00 46.44 1576 VAL A N 1
ATOM 624 C CA . VAL A 1 87 ? -2.219 -7.881 -12.256 1.00 40.05 1576 VAL A CA 1
ATOM 625 C C . VAL A 1 87 ? -1.186 -8.988 -12.140 1.00 39.45 1576 VAL A C 1
ATOM 626 O O . VAL A 1 87 ? -1.043 -9.623 -11.078 1.00 35.38 1576 VAL A O 1
ATOM 630 N N . PRO A 1 88 ? -0.447 -9.257 -13.212 1.00 46.20 1577 PRO A N 1
ATOM 631 C CA . PRO A 1 88 ? 0.582 -10.297 -13.150 1.00 44.84 1577 PRO A CA 1
ATOM 632 C C . PRO A 1 88 ? 1.745 -9.910 -12.249 1.00 43.29 1577 PRO A C 1
ATOM 633 O O . PRO A 1 88 ? 1.984 -8.741 -11.935 1.00 30.71 1577 PRO A O 1
ATOM 637 N N . LEU A 1 89 ? 2.477 -10.946 -11.840 1.00 55.93 1578 LEU A N 1
ATOM 638 C CA . LEU A 1 89 ? 3.737 -10.768 -11.134 1.00 47.88 1578 LEU A CA 1
ATOM 639 C C . LEU A 1 89 ? 4.635 -9.792 -11.886 1.00 38.64 1578 LEU A C 1
ATOM 640 O O . LEU A 1 89 ? 4.816 -9.902 -13.103 1.00 40.49 1578 LEU A O 1
ATOM 645 N N . GLY A 1 90 ? 5.197 -8.839 -11.153 1.00 38.55 1579 GLY A N 1
ATOM 646 C 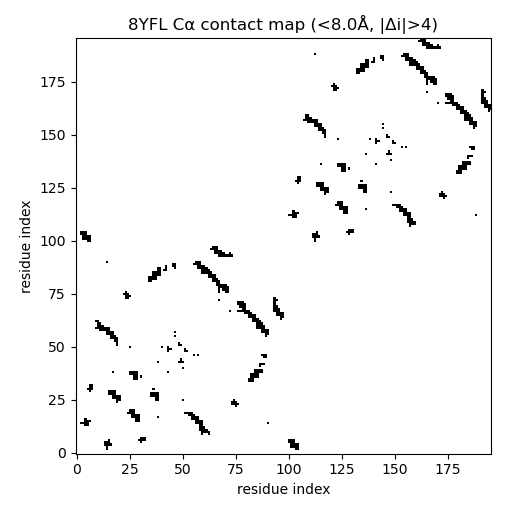CA . GLY A 1 90 ? 6.112 -7.870 -11.714 1.00 38.19 1579 GLY A CA 1
ATOM 647 C C . GLY A 1 90 ? 5.482 -6.622 -12.289 1.00 38.46 1579 GLY A C 1
ATOM 648 O O . GLY A 1 90 ? 6.214 -5.678 -12.616 1.00 30.90 1579 GLY A O 1
ATOM 649 N N . THR A 1 91 ? 4.154 -6.570 -12.407 1.00 36.11 1580 THR A N 1
ATOM 650 C CA . THR A 1 91 ? 3.488 -5.383 -12.926 1.00 36.12 1580 THR A CA 1
ATOM 651 C C . THR A 1 91 ? 3.789 -4.187 -12.035 1.00 38.55 1580 THR A C 1
ATOM 652 O O . THR A 1 91 ? 3.675 -4.273 -10.811 1.00 25.42 1580 THR A O 1
ATOM 656 N N . LYS A 1 92 ? 4.166 -3.069 -12.646 1.00 34.27 1581 LYS A N 1
ATOM 657 C CA . LYS A 1 92 ? 4.311 -1.814 -11.929 1.00 31.75 1581 LYS A CA 1
ATOM 658 C C . LYS A 1 92 ? 3.061 -0.957 -12.099 1.00 33.31 1581 LYS A C 1
ATOM 659 O O . LYS A 1 92 ? 2.384 -1.002 -13.133 1.00 25.96 1581 LYS A O 1
ATOM 665 N N . PHE A 1 93 ? 2.735 -0.213 -11.046 1.00 31.01 1582 PHE A N 1
ATOM 666 C CA . PHE A 1 93 ? 1.517 0.588 -10.994 1.00 28.79 1582 PHE A CA 1
ATOM 667 C C . PHE A 1 93 ? 1.700 1.629 -9.903 1.00 29.31 1582 PHE A C 1
ATOM 668 O O . PHE A 1 93 ? 2.597 1.528 -9.064 1.00 22.99 1582 PHE A O 1
ATOM 676 N N . TYR A 1 94 ? 0.823 2.627 -9.914 1.00 27.17 1583 TYR A N 1
ATOM 677 C CA . TYR A 1 94 ? 0.812 3.630 -8.866 1.00 28.83 1583 TYR A CA 1
ATOM 678 C C . TYR A 1 94 ? -0.337 3.388 -7.901 1.00 27.66 1583 TYR A C 1
ATOM 679 O O . TYR A 1 94 ? -1.357 2.791 -8.250 1.00 22.84 1583 TYR A O 1
ATOM 688 N N . ARG A 1 95 ? -0.157 3.869 -6.671 1.00 29.30 1584 ARG A N 1
ATOM 689 C CA . ARG A 1 95 ? -1.250 4.051 -5.724 1.00 28.39 1584 ARG A CA 1
ATOM 690 C C . ARG A 1 95 ? -1.330 5.534 -5.400 1.00 29.95 1584 ARG A C 1
ATOM 691 O O . ARG A 1 95 ? -0.310 6.150 -5.093 1.00 24.40 1584 ARG A O 1
ATOM 699 N N . VAL A 1 96 ? -2.533 6.100 -5.483 1.00 28.84 1585 VAL A N 1
ATOM 700 C CA . VAL A 1 96 ? -2.745 7.534 -5.319 1.00 28.91 1585 VAL A CA 1
ATOM 701 C C . VAL A 1 96 ? -3.664 7.758 -4.136 1.00 28.57 1585 VAL A C 1
ATOM 702 O O . VAL A 1 96 ? -4.749 7.165 -4.065 1.00 21.78 1585 VAL A O 1
ATOM 706 N N . LYS A 1 97 ? -3.224 8.597 -3.205 1.00 29.47 1586 LYS A N 1
ATOM 707 C CA . LYS A 1 97 ? -4.090 9.109 -2.151 1.00 30.90 1586 LYS A CA 1
ATOM 708 C C . LYS A 1 97 ? -4.792 10.358 -2.663 1.00 34.91 1586 LYS A C 1
ATOM 709 O O . LYS A 1 97 ? -4.175 11.213 -3.307 1.00 26.33 1586 LYS A O 1
ATOM 715 N N . ALA A 1 98 ? -6.090 10.445 -2.386 1.00 32.50 1587 ALA A N 1
ATOM 716 C CA . ALA A 1 98 ? -6.907 11.558 -2.848 1.00 30.92 1587 ALA A CA 1
ATOM 717 C C . ALA A 1 98 ? -7.996 11.814 -1.826 1.00 33.89 1587 ALA A C 1
ATOM 718 O O . ALA A 1 98 ? -8.386 10.917 -1.074 1.00 30.64 1587 ALA A O 1
ATOM 720 N N . VAL A 1 99 ? -8.477 13.058 -1.796 1.00 35.52 1588 VAL A N 1
ATOM 721 C CA . VAL A 1 99 ? -9.627 13.440 -0.991 1.00 34.53 1588 VAL A CA 1
ATOM 722 C C . VAL A 1 99 ? -10.704 13.973 -1.926 1.00 33.17 1588 VAL A C 1
ATOM 723 O O . VAL A 1 99 ? -10.466 14.231 -3.106 1.00 26.81 1588 VAL A O 1
ATOM 727 N N . SER A 1 100 ? -11.907 14.138 -1.382 1.00 39.08 1589 SER A N 1
ATOM 728 C CA . SER A 1 100 ? -13.006 14.637 -2.196 1.00 37.30 1589 SER A CA 1
ATOM 729 C C . SER A 1 100 ? -12.688 16.034 -2.719 1.00 38.23 1589 SER A C 1
ATOM 730 O O . SER A 1 100 ? -12.068 16.846 -2.026 1.00 32.29 1589 SER A O 1
ATOM 733 N N . TRP A 1 101 ? -13.107 16.304 -3.964 1.00 38.12 1590 TRP A N 1
ATOM 734 C CA . TRP A 1 101 ? -12.968 17.640 -4.537 1.00 37.42 1590 TRP A CA 1
ATOM 735 C C . TRP A 1 101 ? -13.917 18.653 -3.914 1.00 40.86 1590 TRP A C 1
ATOM 736 O O . TRP A 1 101 ? -13.770 19.851 -4.178 1.00 39.57 1590 TRP A O 1
ATOM 747 N N . ASN A 1 102 ? -14.869 18.214 -3.088 1.00 42.07 1591 ASN A N 1
ATOM 748 C CA . ASN A 1 102 ? -15.875 19.103 -2.521 1.00 42.06 1591 ASN A CA 1
ATOM 749 C C . ASN A 1 102 ? -16.143 18.733 -1.066 1.00 50.01 1591 ASN A C 1
ATOM 750 O O . ASN A 1 102 ? -15.332 19.018 -0.186 1.00 57.79 1591 ASN A O 1
ATOM 755 N N . THR B 2 4 ? -0.062 -8.238 2.847 1.00 75.44 102 THR B N 1
ATOM 756 C CA . THR B 2 4 ? -0.126 -7.079 1.962 1.00 70.03 102 THR B CA 1
ATOM 757 C C . THR B 2 4 ? 1.253 -6.778 1.387 1.00 56.25 102 THR B C 1
ATOM 758 O O . THR B 2 4 ? 1.410 -6.562 0.183 1.00 35.54 102 THR B O 1
ATOM 782 N N . GLU B 2 7 ? 2.233 -9.248 -1.168 1.00 42.16 105 GLU B N 1
ATOM 783 C CA . GLU B 2 7 ? 1.649 -9.101 -2.503 1.00 40.90 105 GLU B CA 1
ATOM 784 C C . GLU B 2 7 ? 2.349 -8.050 -3.361 1.00 35.47 105 GLU B C 1
ATOM 785 O O . GLU B 2 7 ? 2.499 -8.241 -4.559 1.00 26.50 105 GLU B O 1
ATOM 791 N N . PHE B 2 8 ? 2.743 -6.925 -2.759 1.00 34.45 106 PHE B N 1
ATOM 792 C CA . PHE B 2 8 ? 3.321 -5.834 -3.533 1.00 30.90 106 PHE B CA 1
ATOM 793 C C . PHE B 2 8 ? 4.155 -4.962 -2.607 1.00 29.00 106 PHE B C 1
ATOM 794 O O . PHE B 2 8 ? 4.017 -5.021 -1.383 1.00 23.21 106 PHE B O 1
ATOM 802 N N . GLU B 2 9 ? 5.027 -4.155 -3.214 1.00 29.31 107 GLU B N 1
ATOM 803 C CA . GLU B 2 9 ? 5.899 -3.239 -2.484 1.00 27.15 107 GLU B CA 1
ATOM 804 C C . GLU B 2 9 ? 6.010 -1.926 -3.235 1.00 29.41 107 GLU B C 1
ATOM 805 O O . GLU B 2 9 ? 5.739 -1.845 -4.436 1.00 22.13 107 GLU B O 1
ATOM 811 N N . VAL B 2 10 ? 6.426 -0.893 -2.495 1.00 29.40 108 VAL B N 1
ATOM 812 C CA . VAL B 2 10 ? 6.835 0.368 -3.093 1.00 32.30 108 VAL B CA 1
ATOM 813 C C . VAL B 2 10 ? 8.178 0.167 -3.782 1.00 31.74 108 VAL B C 1
ATOM 814 O O . VAL B 2 10 ? 9.042 -0.563 -3.281 1.00 25.32 108 VAL B O 1
ATOM 818 N N . VAL B 2 11 ? 8.355 0.780 -4.954 1.00 32.37 109 VAL B N 1
ATOM 819 C CA . VAL B 2 11 ? 9.648 0.682 -5.644 1.00 33.53 109 VAL B CA 1
ATOM 820 C C . VAL B 2 11 ? 10.166 2.049 -6.070 1.00 39.49 109 VAL B C 1
ATOM 821 O O . VAL B 2 11 ? 11.355 2.175 -6.384 1.00 30.71 109 VAL B O 1
ATOM 825 N N . HIS C 1 3 ? -0.725 19.124 -19.990 1.00 77.35 1492 HIS C N 1
ATOM 826 C CA . HIS C 1 3 ? -0.456 20.559 -20.032 1.00 79.65 1492 HIS C CA 1
ATOM 827 C C . HIS C 1 3 ? -1.763 21.343 -20.055 1.00 76.16 1492 HIS C C 1
ATOM 828 O O . HIS C 1 3 ? -2.448 21.452 -19.037 1.00 65.67 1492 HIS C O 1
ATOM 835 N N . SER C 1 4 ? -2.100 21.900 -21.219 1.00 80.47 1493 SER C N 1
ATOM 836 C CA . SER C 1 4 ? -3.440 22.434 -21.425 1.00 75.36 1493 SER C CA 1
ATOM 837 C C . SER C 1 4 ? -4.467 21.332 -21.634 1.00 69.98 1493 SER C C 1
ATOM 838 O O . SER C 1 4 ? -5.667 21.626 -21.705 1.00 61.06 1493 SER C O 1
ATOM 841 N N . GLU C 1 5 ? -4.028 20.079 -21.733 1.00 62.40 1494 GLU C N 1
ATOM 842 C CA . GLU C 1 5 ? -4.929 18.958 -21.975 1.00 54.81 1494 GLU C CA 1
ATOM 843 C C . GLU C 1 5 ? -5.472 18.495 -20.630 1.00 33.57 1494 GLU C C 1
ATOM 844 O O . GLU C 1 5 ? -4.954 17.567 -20.011 1.00 30.15 1494 GLU C O 1
ATOM 850 N N . LYS C 1 6 ? -6.531 19.176 -20.176 1.00 35.17 1495 LYS C N 1
ATOM 851 C CA . LYS C 1 6 ? -7.362 18.730 -19.065 1.00 31.40 1495 LYS C CA 1
ATOM 852 C C . LYS C 1 6 ? -8.827 18.767 -19.486 1.00 31.38 1495 LYS C C 1
ATOM 853 O O . LYS C 1 6 ? -9.234 19.586 -20.311 1.00 23.93 1495 LYS C O 1
ATOM 859 N N . ILE C 1 7 ? -9.618 17.855 -18.921 1.00 29.86 1496 ILE C N 1
ATOM 860 C CA . ILE C 1 7 ? -10.996 17.637 -19.368 1.00 29.72 1496 ILE C CA 1
ATOM 861 C C . ILE C 1 7 ? -11.929 18.661 -18.724 1.00 28.85 1496 ILE C C 1
ATOM 862 O O . ILE C 1 7 ? -11.993 18.779 -17.496 1.00 22.00 1496 ILE C O 1
ATOM 867 N N . ALA C 1 8 ? -12.667 19.398 -19.557 1.00 30.83 1497 ALA C N 1
ATOM 868 C CA . ALA C 1 8 ? -13.689 20.300 -19.046 1.00 29.18 1497 ALA C CA 1
ATOM 869 C C . ALA C 1 8 ? -14.862 19.508 -18.484 1.00 28.52 1497 ALA C C 1
ATOM 870 O O . ALA C 1 8 ? -15.177 18.416 -18.956 1.00 20.56 1497 ALA C O 1
ATOM 872 N N . ILE C 1 9 ? -15.548 20.103 -17.499 1.00 30.90 1498 ILE C N 1
ATOM 873 C CA . ILE C 1 9 ? -16.646 19.432 -16.807 1.00 29.16 1498 ILE C CA 1
ATOM 874 C C . ILE C 1 9 ? -17.935 20.239 -16.804 1.00 31.34 1498 ILE C C 1
ATOM 875 O O . ILE C 1 9 ? -18.965 19.740 -16.339 1.00 21.85 1498 ILE C O 1
ATOM 880 N N . ARG C 1 10 ? -17.920 21.469 -17.306 1.00 33.28 1499 ARG C N 1
ATOM 881 C CA . ARG C 1 10 ? -19.104 22.325 -17.289 1.00 31.35 1499 ARG C CA 1
ATOM 882 C C . ARG C 1 10 ? -18.899 23.432 -18.312 1.00 39.10 1499 ARG 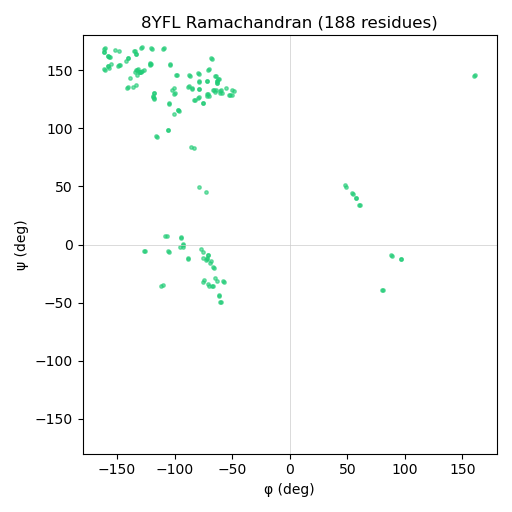C C 1
ATOM 883 O O . ARG C 1 10 ? -17.791 23.634 -18.812 1.00 27.78 1499 ARG C O 1
ATOM 891 N N . ASP C 1 11 ? -19.989 24.157 -18.598 1.00 36.56 1500 ASP C N 1
ATOM 892 C CA . ASP C 1 11 ? -19.945 25.416 -19.357 1.00 43.50 1500 ASP C CA 1
ATOM 893 C C . ASP C 1 11 ? -19.105 25.267 -20.623 1.00 35.81 1500 ASP C C 1
ATOM 894 O O . ASP C 1 11 ? -18.187 26.048 -20.882 1.00 29.72 1500 ASP C O 1
ATOM 899 N N . PHE C 1 12 ? -19.424 24.232 -21.402 1.00 35.25 1501 PHE C N 1
ATOM 900 C CA . PHE C 1 12 ? -18.522 23.774 -22.457 1.00 33.52 1501 PHE C CA 1
ATOM 901 C C . PHE C 1 12 ? -18.365 24.826 -23.547 1.00 37.19 1501 PHE C C 1
ATOM 902 O O . PHE C 1 12 ? -19.349 25.396 -24.031 1.00 31.85 1501 PHE C O 1
ATOM 910 N N . GLN C 1 13 ? -17.116 25.071 -23.930 1.00 37.43 1502 GLN C N 1
ATOM 911 C CA . GLN C 1 13 ? -16.755 26.079 -24.912 1.00 41.06 1502 GLN C CA 1
ATOM 912 C C . GLN C 1 13 ? -16.024 25.424 -26.074 1.00 39.68 1502 GLN C C 1
ATOM 913 O O . GLN C 1 13 ? -15.399 24.373 -25.917 1.00 28.52 1502 GLN C O 1
ATOM 919 N N . VAL C 1 14 ? -16.104 26.068 -27.241 1.00 41.19 1503 VAL C N 1
ATOM 920 C CA . VAL C 1 14 ? -15.348 25.617 -28.401 1.00 40.57 1503 VAL C CA 1
ATOM 921 C C . VAL C 1 14 ? -13.885 25.457 -28.026 1.00 35.55 1503 VAL C C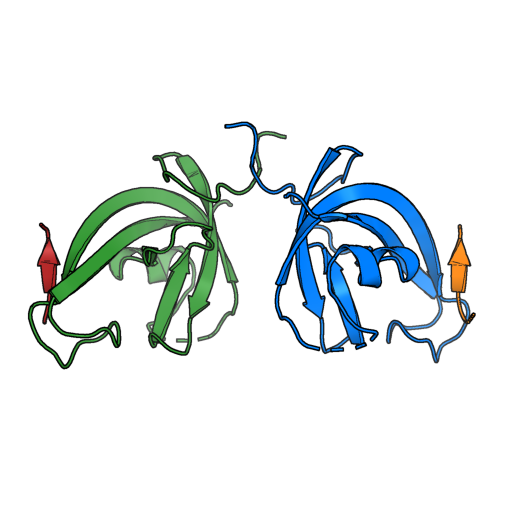 1
ATOM 922 O O . VAL C 1 14 ? -13.274 26.356 -27.438 1.00 33.00 1503 VAL C O 1
ATOM 926 N N . GLY C 1 15 ? -13.318 24.287 -28.345 1.00 36.89 1504 GLY C N 1
ATOM 927 C CA . GLY C 1 15 ? -11.932 23.996 -28.042 1.00 35.67 1504 GLY C CA 1
ATOM 928 C C . GLY C 1 15 ? -11.715 23.211 -26.763 1.00 35.61 1504 GLY C C 1
ATOM 929 O O . GLY C 1 15 ? -10.595 22.740 -26.529 1.00 29.85 1504 GLY C O 1
ATOM 930 N N . ASP C 1 16 ? -12.736 23.087 -25.920 1.00 35.67 1505 ASP C N 1
ATOM 931 C CA . ASP C 1 16 ? -12.591 22.291 -24.710 1.00 30.82 1505 ASP C CA 1
ATOM 932 C C . ASP C 1 16 ? -12.322 20.835 -25.051 1.00 31.75 1505 ASP C C 1
ATOM 933 O O . ASP C 1 16 ? -12.933 20.267 -25.962 1.00 23.00 1505 ASP C O 1
ATOM 938 N N . LEU C 1 17 ? -11.431 20.223 -24.274 1.00 31.93 1506 LEU C N 1
ATOM 939 C CA . LEU C 1 17 ? -11.274 18.775 -24.254 1.00 30.18 1506 LEU C CA 1
ATOM 940 C C . LEU C 1 17 ? -12.389 18.166 -23.407 1.00 29.01 1506 LEU C C 1
ATOM 941 O O . LEU C 1 17 ? -12.599 18.573 -22.259 1.00 22.24 1506 LEU C O 1
ATOM 946 N N . VAL C 1 18 ? -13.122 17.204 -23.974 1.00 28.67 1507 VAL C N 1
ATOM 947 C CA . VAL C 1 18 ? -14.250 16.590 -23.278 1.00 27.66 1507 VAL C CA 1
ATOM 948 C C . VAL C 1 18 ? -14.149 15.073 -23.348 1.00 29.45 1507 VAL C C 1
ATOM 949 O O . VAL C 1 18 ? -13.632 14.500 -24.318 1.00 23.12 1507 VAL C O 1
ATOM 953 N N . LEU C 1 19 ? -14.660 14.424 -22.298 1.00 27.03 1508 LEU C N 1
ATOM 954 C CA . LEU C 1 19 ? -14.720 12.972 -22.213 1.00 27.38 1508 LEU C CA 1
ATOM 955 C C . LEU C 1 19 ? -16.112 12.542 -22.654 1.00 28.74 1508 LEU C C 1
ATOM 956 O O . LEU C 1 19 ? -17.111 12.925 -22.036 1.00 24.99 1508 LEU C O 1
ATOM 961 N N . ILE C 1 20 ? -16.178 11.805 -23.758 1.00 30.19 1509 ILE C N 1
ATOM 962 C CA . ILE C 1 20 ? -17.442 11.431 -24.381 1.00 30.60 1509 ILE C CA 1
ATOM 963 C C . ILE C 1 20 ? -17.675 9.964 -24.058 1.00 29.93 1509 ILE C C 1
ATOM 964 O O . ILE C 1 20 ? -16.836 9.108 -24.369 1.00 25.88 1509 ILE C O 1
ATOM 969 N N . ILE C 1 21 ? -18.804 9.672 -23.408 1.00 30.89 1510 ILE C N 1
ATOM 970 C CA . ILE C 1 21 ? -19.046 8.367 -22.817 1.00 31.61 1510 ILE C CA 1
ATOM 971 C C . ILE C 1 21 ? -20.392 7.830 -23.290 1.00 30.61 1510 ILE C C 1
ATOM 972 O O . ILE C 1 21 ? -21.327 8.597 -23.557 1.00 22.52 1510 ILE C O 1
ATOM 977 N N . LEU C 1 22 ? -20.486 6.510 -23.383 1.00 35.87 1511 LEU C N 1
ATOM 978 C CA . LEU C 1 22 ? -21.737 5.852 -23.739 1.00 31.88 1511 LEU C CA 1
ATOM 979 C C . LEU C 1 22 ? -22.696 5.875 -22.551 1.00 38.15 1511 LEU C C 1
ATOM 980 O O . LEU C 1 22 ? -22.380 5.347 -21.478 1.00 35.07 1511 LEU C O 1
ATOM 985 N N . ASP C 1 23 ? -23.873 6.471 -22.752 1.00 38.51 1512 ASP C N 1
ATOM 986 C CA . ASP C 1 23 ? -24.946 6.520 -21.754 1.00 43.24 1512 ASP C CA 1
ATOM 987 C C . ASP C 1 23 ? -26.022 5.530 -22.201 1.00 43.79 1512 ASP C C 1
ATOM 988 O O . ASP C 1 23 ? -26.849 5.834 -23.063 1.00 32.67 1512 ASP C O 1
ATOM 993 N N . GLU C 1 24 ? -26.002 4.333 -21.616 1.00 44.65 1513 GLU C N 1
ATOM 994 C CA . GLU C 1 24 ? -26.941 3.306 -22.055 1.00 44.76 1513 GLU C CA 1
ATOM 995 C C . GLU C 1 24 ? -28.381 3.669 -21.702 1.00 48.94 1513 GLU C C 1
ATOM 996 O O . GLU C 1 24 ? -29.302 3.380 -22.474 1.00 41.59 1513 GLU C O 1
ATOM 1002 N N . ARG C 1 25 ? -28.595 4.320 -20.554 1.00 50.30 1514 ARG C N 1
ATOM 1003 C CA . ARG C 1 25 ? -29.960 4.636 -20.142 1.00 49.15 1514 ARG C CA 1
ATOM 1004 C C . ARG C 1 25 ? -30.637 5.584 -21.124 1.00 42.85 1514 ARG C C 1
ATOM 1005 O O . ARG C 1 25 ? -31.858 5.517 -21.314 1.00 42.54 1514 ARG C O 1
ATOM 1007 N N . HIS C 1 26 ? -29.867 6.460 -21.767 1.00 46.17 1515 HIS C N 1
ATOM 1008 C CA . HIS C 1 26 ? -30.405 7.384 -22.758 1.00 40.19 1515 HIS C CA 1
ATOM 1009 C C . HIS C 1 26 ? -30.027 6.994 -24.183 1.00 44.46 1515 HIS C C 1
ATOM 1010 O O . HIS C 1 26 ? -30.285 7.765 -25.116 1.00 37.74 1515 HIS C O 1
ATOM 1017 N N . ASP C 1 27 ? -29.403 5.824 -24.364 1.00 44.27 1516 ASP C N 1
ATOM 1018 C CA . ASP C 1 27 ? -29.169 5.220 -25.680 1.00 44.36 1516 ASP C CA 1
ATOM 1019 C C . ASP C 1 27 ? -28.309 6.103 -26.581 1.00 46.86 1516 ASP C C 1
ATOM 1020 O O . ASP C 1 27 ? -28.465 6.107 -27.805 1.00 37.25 1516 ASP C O 1
ATOM 1025 N N . ASN C 1 28 ? -27.372 6.832 -25.982 1.00 39.29 1517 ASN C N 1
ATOM 1026 C CA . ASN C 1 28 ? -26.604 7.818 -26.730 1.00 34.89 1517 ASN C CA 1
ATOM 1027 C C . ASN C 1 28 ? -25.278 8.074 -26.036 1.00 36.01 1517 ASN C C 1
ATOM 1028 O O . ASN C 1 28 ? -25.122 7.827 -24.837 1.00 27.52 1517 ASN C O 1
ATOM 1033 N N . TYR C 1 29 ? -24.344 8.644 -26.798 1.00 33.59 1518 TYR C N 1
ATOM 1034 C CA . TYR C 1 29 ? -23.135 9.217 -26.224 1.00 29.88 1518 TYR C CA 1
ATOM 1035 C C . TYR C 1 29 ? -23.411 10.592 -25.633 1.00 30.20 1518 TYR C C 1
ATOM 1036 O O . TYR C 1 29 ? -24.170 11.390 -26.192 1.00 21.94 1518 TYR C O 1
ATOM 1045 N N . VAL C 1 30 ? -22.798 10.862 -24.475 1.00 28.48 1519 VAL C N 1
ATOM 1046 C CA . VAL C 1 30 ? -22.942 12.129 -23.778 1.00 28.18 1519 VAL C CA 1
ATOM 1047 C C . VAL C 1 30 ? -21.560 12.609 -23.358 1.00 28.65 1519 VAL C C 1
ATOM 1048 O O . VAL C 1 30 ? -20.590 11.843 -23.326 1.00 23.91 1519 VAL C O 1
ATOM 1052 N N . LEU C 1 31 ? -21.483 13.886 -23.013 1.00 30.38 1520 LEU C N 1
ATOM 1053 C CA . LEU C 1 31 ? -20.281 14.442 -22.402 1.00 29.79 1520 LEU C CA 1
ATOM 1054 C C . LEU C 1 31 ? -20.311 14.207 -20.901 1.00 28.48 1520 LEU C C 1
ATOM 1055 O O . LEU C 1 31 ? -21.331 14.443 -20.245 1.00 23.48 1520 LEU C O 1
ATOM 1060 N N . PHE C 1 32 ? -19.192 13.748 -20.352 1.00 28.96 1521 PHE C N 1
ATOM 1061 C CA . PHE C 1 32 ? -19.061 13.754 -18.905 1.00 28.83 1521 PHE C CA 1
ATOM 1062 C C . PHE C 1 32 ? -19.198 15.183 -18.395 1.00 28.23 1521 PHE C C 1
ATOM 1063 O O . PHE C 1 32 ? -18.529 16.095 -18.882 1.00 20.59 1521 PHE C O 1
ATOM 1071 N N . THR C 1 33 ? -20.048 15.376 -17.384 1.00 27.85 1522 THR C N 1
ATOM 1072 C CA . THR C 1 33 ? -20.271 16.730 -16.889 1.00 28.53 1522 THR C CA 1
ATOM 1073 C C . THR C 1 33 ? -20.797 16.676 -15.467 1.00 28.70 1522 THR C C 1
ATOM 1074 O O . THR C 1 33 ? -21.403 15.682 -15.053 1.00 23.26 1522 THR C O 1
ATOM 1078 N N . VAL C 1 34 ? -20.540 17.752 -14.706 1.00 29.80 1523 VAL C N 1
ATOM 1079 C CA . VAL C 1 34 ? -21.214 17.950 -13.425 1.00 29.03 1523 VAL C CA 1
ATOM 1080 C C . VAL C 1 34 ? -22.478 18.792 -13.571 1.00 29.63 1523 VAL C C 1
ATOM 1081 O O . VAL C 1 34 ? -23.178 19.023 -12.579 1.00 25.55 1523 VAL C O 1
ATOM 1085 N N . SER C 1 35 ? -22.804 19.226 -14.787 1.00 29.20 1524 SER C N 1
ATOM 1086 C CA . SER C 1 35 ? -24.097 19.853 -15.002 1.00 29.58 1524 SER C CA 1
ATOM 1087 C C . SER C 1 35 ? -25.204 18.835 -14.751 1.00 31.42 1524 SER C C 1
ATOM 1088 O O . SER C 1 35 ? -25.043 17.657 -15.102 1.00 23.72 1524 SER C O 1
ATOM 1091 N N . PRO C 1 36 ? -26.348 19.256 -14.205 1.00 33.17 1525 PRO C N 1
ATOM 1092 C CA . PRO C 1 36 ? -27.510 18.354 -14.160 1.00 33.15 1525 PRO C CA 1
ATOM 1093 C C . PRO C 1 36 ? -28.141 18.131 -15.521 1.00 34.20 1525 PRO C C 1
ATOM 1094 O O . PRO C 1 36 ? -28.988 17.232 -15.649 1.00 28.43 1525 PRO C O 1
ATOM 1098 N N . THR C 1 37 ? -27.765 18.923 -16.526 1.00 30.36 1526 THR C N 1
ATOM 1099 C CA . THR C 1 37 ? -28.313 18.838 -17.871 1.00 29.49 1526 THR C CA 1
ATOM 1100 C C . THR C 1 37 ? -27.535 17.819 -18.689 1.00 32.57 1526 THR C C 1
ATOM 1101 O O . THR C 1 37 ? -26.321 17.652 -18.529 1.00 22.28 1526 THR C O 1
ATOM 1105 N N . LEU C 1 38 ? -28.257 17.131 -19.572 1.00 32.11 1527 LEU C N 1
ATOM 1106 C CA . LEU C 1 38 ? -27.644 16.192 -20.500 1.00 28.82 1527 LEU C CA 1
ATOM 1107 C C . LEU C 1 38 ? -27.005 16.932 -21.667 1.00 28.63 1527 LEU C C 1
ATOM 1108 O O . LEU C 1 38 ? -27.622 17.817 -22.271 1.00 22.10 1527 LEU C O 1
ATOM 1113 N N . TYR C 1 39 ? -25.774 16.541 -22.005 1.00 28.42 1528 TYR C N 1
ATOM 1114 C CA . TYR C 1 39 ? -25.063 17.044 -23.183 1.00 26.61 1528 TYR C CA 1
ATOM 1115 C C . TYR C 1 39 ? -24.854 15.850 -24.112 1.00 30.58 1528 TYR C C 1
ATOM 1116 O O . TYR C 1 39 ? -23.887 15.098 -23.967 1.00 22.37 1528 TYR C O 1
ATOM 1125 N N . PHE C 1 40 ? -25.775 15.658 -25.052 1.00 28.94 1529 PHE C N 1
ATOM 1126 C CA . PHE C 1 40 ? -25.660 14.561 -26.006 1.00 27.35 1529 PHE C CA 1
ATOM 1127 C C . PHE C 1 40 ? -24.678 14.896 -27.125 1.00 30.53 1529 PHE C C 1
ATOM 1128 O O . PHE C 1 40 ? -24.557 16.045 -27.549 1.00 22.03 1529 PHE C O 1
ATOM 1136 N N . LEU C 1 41 ? -23.991 13.866 -27.616 1.00 29.31 1530 LEU C N 1
ATOM 1137 C CA . LEU C 1 41 ? -23.177 14.020 -28.818 1.00 28.59 1530 LEU C CA 1
ATOM 1138 C C . LEU C 1 41 ? -24.079 14.152 -30.040 1.00 30.67 1530 LEU C C 1
ATOM 1139 O O . LEU C 1 41 ? -24.986 13.344 -30.250 1.00 25.88 1530 LEU C O 1
ATOM 1144 N N . HIS C 1 42 ? -23.833 15.184 -30.849 1.00 32.32 1531 HIS C N 1
ATOM 1145 C CA . HIS C 1 42 ? -24.590 15.379 -32.076 1.00 30.68 1531 HIS C CA 1
ATOM 1146 C C . HIS C 1 42 ? -24.348 14.216 -33.033 1.00 31.15 1531 HIS C C 1
ATOM 1147 O O . HIS C 1 42 ? -23.221 13.733 -33.168 1.00 24.98 1531 HIS C O 1
ATOM 1154 N N . SER C 1 43 ? -25.415 13.763 -33.700 1.00 36.17 1532 SER C N 1
ATOM 1155 C CA . SER C 1 43 ? -25.304 12.609 -34.589 1.00 33.46 1532 SER C CA 1
ATOM 1156 C C . SER C 1 43 ? -24.255 12.815 -35.680 1.00 39.40 1532 SER C C 1
ATOM 1157 O O . SER C 1 43 ? -23.623 11.848 -36.118 1.00 33.46 1532 SER C O 1
ATOM 1160 N N . GLU C 1 44 ? -24.058 14.056 -36.137 1.00 39.15 1533 GLU C N 1
ATOM 1161 C CA . GLU C 1 44 ? -23.097 14.302 -37.212 1.00 41.27 1533 GLU C CA 1
ATOM 1162 C C . GLU C 1 44 ? -21.657 14.023 -36.797 1.00 35.74 1533 GLU C C 1
ATOM 1163 O O . GLU C 1 44 ? -20.806 13.838 -37.679 1.00 32.37 1533 GLU C O 1
ATOM 1169 N N . SER C 1 45 ? -21.375 13.984 -35.488 1.00 34.93 1534 SER C N 1
ATOM 1170 C CA . SER C 1 45 ? -20.013 13.839 -34.983 1.00 33.59 1534 SER C CA 1
ATOM 1171 C C . SER C 1 45 ? -19.578 12.390 -34.820 1.00 38.57 1534 SER C C 1
ATOM 1172 O O . SER C 1 45 ? -18.381 12.139 -34.627 1.00 29.13 1534 SER C O 1
ATOM 1175 N N . LEU C 1 46 ? -20.506 11.436 -34.894 1.00 41.57 1535 LEU C N 1
ATOM 1176 C CA . LEU C 1 46 ? -20.150 10.039 -34.640 1.00 44.95 1535 LEU C CA 1
ATOM 1177 C C . LEU C 1 46 ? -19.084 9.496 -35.584 1.00 45.55 1535 LEU C C 1
ATOM 1178 O O . LEU C 1 46 ? -18.114 8.891 -35.093 1.00 36.31 1535 LEU C O 1
ATOM 1183 N N . PRO C 1 47 ? -19.183 9.653 -36.912 1.00 46.89 1536 PRO C N 1
ATOM 1184 C CA . PRO C 1 47 ? -18.194 8.987 -37.786 1.00 43.26 1536 PRO C CA 1
ATOM 1185 C C . PRO C 1 47 ? -16.759 9.431 -37.553 1.00 46.38 1536 PRO C C 1
ATOM 1186 O O . PRO C 1 47 ? -15.853 8.587 -37.521 1.00 41.79 1536 PRO C O 1
ATOM 1190 N N . ALA C 1 48 ? -16.519 10.732 -37.397 1.00 55.46 1537 ALA C N 1
ATOM 1191 C CA . ALA C 1 48 ? -15.155 11.213 -37.237 1.00 59.04 1537 ALA C CA 1
ATOM 1192 C C . ALA C 1 48 ? -14.589 10.931 -35.851 1.00 57.54 1537 ALA C C 1
ATOM 1193 O O . ALA C 1 48 ? -13.381 11.096 -35.656 1.00 47.11 1537 ALA C O 1
ATOM 1195 N N . LEU C 1 49 ? -15.421 10.521 -34.892 1.00 48.31 1538 LEU C N 1
ATOM 1196 C CA . LEU C 1 49 ? -14.955 10.011 -33.606 1.00 38.80 1538 LEU C CA 1
ATOM 1197 C C . LEU C 1 49 ? -14.845 8.489 -33.593 1.00 45.46 1538 LEU C C 1
ATOM 1198 O O . LEU C 1 49 ? -14.568 7.906 -32.540 1.00 35.98 1538 LEU C O 1
ATOM 1203 N N . ASP C 1 50 ? -15.051 7.841 -34.742 1.00 52.08 1539 ASP C N 1
ATOM 1204 C CA . ASP C 1 50 ? -15.030 6.379 -34.860 1.00 52.18 1539 ASP C CA 1
ATOM 1205 C C . ASP C 1 50 ? -16.052 5.734 -33.926 1.00 48.04 1539 ASP C C 1
ATOM 1206 O O . ASP C 1 50 ? -15.788 4.707 -33.296 1.00 44.87 1539 ASP C O 1
ATOM 1211 N N . LEU C 1 51 ? -17.225 6.347 -33.832 1.00 46.71 1540 LEU C N 1
ATOM 1212 C CA . LEU C 1 51 ? -18.340 5.815 -33.069 1.00 47.21 1540 LEU C CA 1
ATOM 1213 C C . LEU C 1 51 ? -19.432 5.357 -34.026 1.00 51.71 1540 LEU C C 1
ATOM 1214 O O . LEU C 1 51 ? -19.406 5.651 -35.224 1.00 46.22 1540 LEU C O 1
ATOM 1219 N N . LYS C 1 52 ? -20.397 4.625 -33.482 1.00 71.87 1541 LYS C N 1
ATOM 1220 C CA . LYS C 1 52 ? -21.484 4.056 -34.264 1.00 75.80 1541 LYS C CA 1
ATOM 1221 C C . LYS C 1 52 ? -22.805 4.324 -33.558 1.00 73.39 1541 LYS C C 1
ATOM 1222 O O . LYS C 1 52 ? -22.844 4.429 -32.325 1.00 58.11 1541 LYS C O 1
ATOM 1224 N N . PRO C 1 53 ? -23.907 4.455 -34.316 1.00 78.99 1542 PRO C N 1
ATOM 1225 C CA . PRO C 1 53 ? -25.237 4.687 -33.740 1.00 76.88 1542 PRO C CA 1
ATOM 1226 C C . PRO C 1 53 ? -25.886 3.415 -33.194 1.00 74.73 1542 PRO C C 1
ATOM 1227 O O . PRO C 1 53 ? -25.271 2.349 -33.244 1.00 72.90 1542 PRO C O 1
ATOM 1231 N N . ARG C 1 62 ? -20.775 -0.958 -28.210 1.00 70.01 1551 ARG C N 1
ATOM 1232 C CA . ARG C 1 62 ? -20.181 0.311 -28.620 1.00 61.34 1551 ARG C CA 1
ATOM 1233 C C . ARG C 1 62 ? -19.044 0.724 -27.693 1.00 59.93 1551 ARG C C 1
ATOM 1234 O O . ARG C 1 62 ? -19.085 0.454 -26.492 1.00 52.58 1551 ARG C O 1
ATOM 1242 N N . ARG C 1 63 ? -18.037 1.377 -28.267 1.00 60.90 1552 ARG C N 1
ATOM 1243 C CA . ARG C 1 63 ? -16.872 1.802 -27.507 1.00 56.03 1552 ARG C CA 1
ATOM 1244 C C . ARG C 1 63 ? -17.307 2.667 -26.323 1.00 47.63 1552 ARG C C 1
ATOM 1245 O O . ARG C 1 63 ? -18.154 3.553 -26.489 1.00 36.78 1552 ARG C O 1
ATOM 1253 N N . PRO C 1 64 ? -16.772 2.432 -25.125 1.00 49.30 1553 PRO C N 1
ATOM 1254 C CA . PRO C 1 64 ? -17.311 3.101 -23.934 1.00 42.83 1553 PRO C CA 1
ATOM 1255 C C . PRO C 1 64 ? -16.952 4.575 -23.804 1.00 35.74 1553 PRO C C 1
ATOM 1256 O O . PRO C 1 64 ? -17.733 5.325 -23.212 1.00 29.00 1553 PRO C O 1
ATOM 1260 N N . TRP C 1 65 ? -15.790 5.007 -24.306 1.00 39.09 1554 TRP C N 1
ATOM 1261 C CA . TRP C 1 65 ? -15.418 6.413 -24.176 1.00 34.85 1554 TRP C CA 1
ATOM 1262 C C . TRP C 1 65 ? -14.414 6.812 -25.249 1.00 34.51 1554 TRP C C 1
ATOM 1263 O O . TRP C 1 65 ? -13.645 5.983 -25.743 1.00 28.96 1554 TRP C O 1
ATOM 1274 N N . VAL C 1 66 ? -14.447 8.105 -25.597 1.00 33.07 1555 VAL C N 1
ATOM 1275 C CA . VAL C 1 66 ? -13.448 8.741 -26.454 1.00 33.39 1555 VAL C CA 1
ATOM 1276 C C . VAL C 1 66 ? -13.210 10.148 -25.927 1.00 31.96 1555 VAL C C 1
ATOM 1277 O O . VAL C 1 66 ? -14.048 10.728 -25.236 1.00 27.49 1555 VAL C O 1
ATOM 1281 N N . LEU C 1 67 ? -12.050 10.701 -26.268 1.00 33.18 1556 LEU C N 1
ATOM 1282 C CA . LEU C 1 67 ? -11.737 12.091 -25.944 1.00 30.91 1556 LEU C CA 1
ATOM 1283 C C . LEU C 1 67 ? -11.956 12.946 -27.184 1.00 30.41 1556 LEU C C 1
ATOM 1284 O O . LEU C 1 67 ? -11.449 12.621 -28.266 1.00 23.87 1556 LEU C O 1
ATOM 1289 N N . GLY C 1 68 ? -12.709 14.037 -27.020 1.00 30.68 1557 GLY C N 1
ATOM 1290 C CA . GLY C 1 68 ? -13.063 14.896 -28.130 1.00 30.49 1557 GLY C CA 1
ATOM 1291 C C . GLY C 1 68 ? -12.739 16.354 -27.842 1.00 29.36 1557 GLY C C 1
ATOM 1292 O O . GLY C 1 68 ? -12.415 16.732 -26.706 1.00 23.23 1557 GLY C O 1
ATOM 1293 N N . LYS C 1 69 ? -12.835 17.167 -28.899 1.00 33.31 1558 LYS C N 1
ATOM 1294 C CA . LYS C 1 69 ? -12.691 18.620 -28.826 1.00 32.05 1558 LYS C CA 1
ATOM 1295 C C . LYS C 1 69 ? -14.001 19.260 -29.260 1.00 34.21 1558 LYS C C 1
ATOM 1296 O O . LYS C 1 69 ? -14.496 18.982 -30.357 1.00 26.35 1558 LYS C O 1
ATOM 1302 N N . VAL C 1 70 ? -14.556 20.118 -28.401 1.00 32.68 1559 VAL C N 1
ATOM 1303 C CA . VAL C 1 70 ? -15.840 20.746 -28.694 1.00 30.82 1559 VAL C CA 1
ATOM 1304 C C . VAL C 1 70 ? -15.713 21.663 -29.903 1.00 33.47 1559 VAL C C 1
ATOM 1305 O O . VAL C 1 70 ? -14.815 22.516 -29.982 1.00 27.17 1559 VAL C O 1
ATOM 1309 N N . MET C 1 71 ? -16.647 21.514 -30.842 1.00 37.07 1560 MET C N 1
ATOM 1310 C CA . MET C 1 71 ? -16.757 22.398 -31.992 1.00 35.13 1560 MET C CA 1
ATOM 1311 C C . MET C 1 71 ? -17.980 23.300 -31.950 1.00 34.29 1560 MET C C 1
ATOM 1312 O O . MET C 1 71 ? -17.906 24.442 -32.411 1.00 30.95 1560 MET C O 1
ATOM 1317 N N . GLU C 1 72 ? -19.097 22.814 -31.413 1.00 34.49 1561 GLU C N 1
ATOM 1318 C CA . GLU C 1 72 ? -20.349 23.557 -31.437 1.00 34.66 1561 GLU C CA 1
ATOM 1319 C C . GLU C 1 72 ? -21.271 22.973 -30.380 1.00 32.41 1561 GLU C C 1
ATOM 1320 O O . GLU C 1 72 ? -21.198 21.788 -30.056 1.00 25.97 1561 GLU C O 1
ATOM 1326 N N . LYS C 1 73 ? -22.148 23.812 -29.843 1.00 36.29 1562 LYS C N 1
ATOM 1327 C CA . LYS C 1 73 ? -23.178 23.284 -28.966 1.00 33.42 1562 LYS C CA 1
ATOM 1328 C C . LYS C 1 73 ? -24.488 23.984 -29.272 1.00 31.86 1562 LYS C C 1
ATOM 1329 O O . LYS C 1 73 ? -24.517 25.170 -29.614 1.00 27.66 1562 LYS C O 1
ATOM 1335 N N . GLU C 1 74 ? -25.572 23.212 -29.190 1.00 33.39 1563 GLU C N 1
ATOM 1336 C CA . GLU C 1 74 ? -26.910 23.730 -29.417 1.00 34.53 1563 GLU C CA 1
ATOM 1337 C C . GLU C 1 74 ? -27.821 23.246 -28.304 1.00 32.97 1563 GLU C C 1
ATOM 1338 O O . GLU C 1 74 ? -27.653 22.142 -27.778 1.00 27.85 1563 GLU C O 1
ATOM 1344 N N . TYR C 1 75 ? -28.767 24.095 -27.937 1.00 34.01 1564 TYR C N 1
ATOM 1345 C CA . TYR C 1 75 ? -29.714 23.817 -26.871 1.00 31.79 1564 TYR C CA 1
ATOM 1346 C C . TYR C 1 75 ? -31.030 23.387 -27.502 1.00 29.09 1564 TYR C C 1
ATOM 1347 O O . TYR C 1 75 ? -31.497 24.010 -28.461 1.00 26.07 1564 TYR C O 1
ATOM 1356 N N . CYS C 1 76 ? -31.612 22.317 -26.960 1.00 33.54 1565 CYS C N 1
ATOM 1357 C CA . CYS C 1 76 ? -32.746 21.636 -27.566 1.00 32.70 1565 CYS C CA 1
ATOM 1358 C C . CYS C 1 76 ? -33.798 21.320 -26.522 1.00 30.27 1565 CYS C C 1
ATOM 1359 O O . CYS C 1 76 ? -33.540 21.336 -25.310 1.00 24.38 1565 CYS C O 1
ATOM 1362 N N . GLN C 1 77 ? -34.980 20.955 -27.014 1.00 31.61 1566 GLN C N 1
ATOM 1363 C CA . GLN C 1 77 ? -3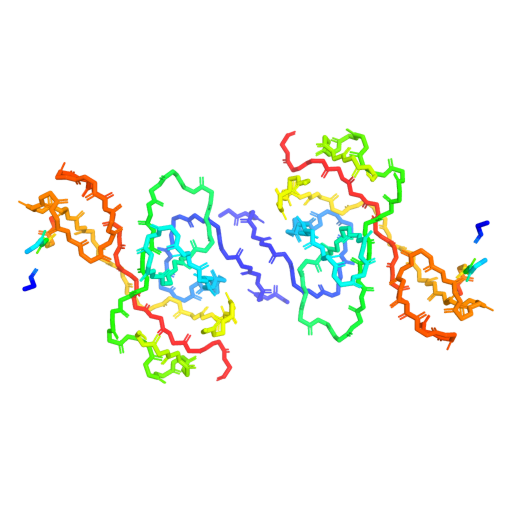6.070 20.508 -26.162 1.00 30.97 1566 GLN C CA 1
ATOM 1364 C C . GLN C 1 77 ? -36.823 19.366 -26.829 1.00 32.79 1566 GLN C C 1
ATOM 1365 O O . GLN C 1 77 ? -37.138 19.424 -28.020 1.00 25.02 1566 GLN C O 1
ATOM 1371 N N . ALA C 1 78 ? -37.106 18.326 -26.045 1.00 32.44 1567 ALA C N 1
ATOM 1372 C CA . ALA C 1 78 ? -37.916 17.221 -26.539 1.00 32.61 1567 ALA C CA 1
ATOM 1373 C C . ALA C 1 78 ? -39.357 17.675 -26.718 1.00 33.92 1567 ALA C C 1
ATOM 1374 O O . ALA C 1 78 ? -39.967 18.234 -25.800 1.00 28.61 1567 ALA C O 1
ATOM 1376 N N . LYS C 1 79 ? -39.906 17.436 -27.912 1.00 37.41 1568 LYS C N 1
ATOM 1377 C CA . LYS C 1 79 ? -41.256 17.844 -28.243 1.00 35.40 1568 LYS C CA 1
ATOM 1378 C C . LYS C 1 79 ? -42.236 16.677 -28.278 1.00 39.42 1568 LYS C C 1
ATOM 1379 O O . LYS C 1 79 ? -43.445 16.899 -28.423 1.00 36.34 1568 LYS C O 1
ATOM 1385 N N . LYS C 1 80 ? -41.745 15.447 -28.128 1.00 40.89 1569 LYS C N 1
ATOM 1386 C CA . LYS C 1 80 ? -42.571 14.252 -28.048 1.00 42.77 1569 LYS C CA 1
ATOM 1387 C C . LYS C 1 80 ? -42.095 13.405 -26.877 1.00 42.03 1569 LYS C C 1
ATOM 1388 O O . LYS C 1 80 ? -40.911 13.412 -26.533 1.00 35.71 1569 LYS C O 1
ATOM 1394 N N . ALA C 1 81 ? -43.034 12.660 -26.277 1.00 52.71 1570 ALA C N 1
ATOM 1395 C CA . ALA C 1 81 ? -42.694 11.838 -25.118 1.00 51.33 1570 ALA C CA 1
ATOM 1396 C C . ALA C 1 81 ? -41.811 10.657 -25.498 1.00 49.05 1570 ALA C C 1
ATOM 1397 O O . ALA C 1 81 ? -40.934 10.266 -24.720 1.00 47.83 1570 ALA C O 1
ATOM 1399 N N . GLN C 1 82 ? -42.024 10.078 -26.676 1.00 57.53 1571 GLN C N 1
ATOM 1400 C CA . GLN C 1 82 ? -41.176 9.014 -27.197 1.00 61.04 1571 GLN C CA 1
ATOM 1401 C C . GLN C 1 82 ? -40.158 9.636 -28.142 1.00 50.11 1571 GLN C C 1
ATOM 1402 O O . GLN C 1 82 ? -40.532 10.190 -29.180 1.00 44.31 1571 GLN C O 1
ATOM 1408 N N . ASN C 1 83 ? -38.878 9.548 -27.784 1.00 47.49 1572 ASN C N 1
ATOM 1409 C CA . ASN C 1 83 ? -37.826 10.147 -28.589 1.00 41.32 1572 ASN C CA 1
ATOM 1410 C C . ASN C 1 83 ? -36.535 9.367 -28.391 1.00 46.60 1572 ASN C C 1
ATOM 1411 O O . ASN C 1 83 ? -36.398 8.570 -27.457 1.00 38.10 1572 ASN C O 1
ATOM 1416 N N . ARG C 1 84 ? -35.569 9.644 -29.271 1.00 45.34 1573 ARG C N 1
ATOM 1417 C CA . ARG C 1 84 ? -34.330 8.875 -29.325 1.00 44.51 1573 ARG C CA 1
ATOM 1418 C C . ARG C 1 84 ? -33.442 9.101 -28.112 1.00 44.03 1573 ARG C C 1
ATOM 1419 O O . ARG C 1 84 ? -32.517 8.313 -27.884 1.00 36.83 1573 ARG C O 1
ATOM 1427 N N . PHE C 1 85 ? -33.692 10.155 -27.338 1.00 39.71 1574 PHE C N 1
ATOM 1428 C CA . PHE C 1 85 ? -32.876 10.475 -26.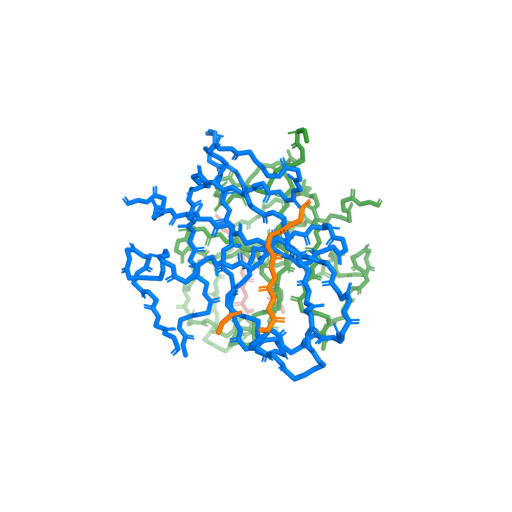176 1.00 37.50 1574 PHE C CA 1
ATOM 1429 C C . PHE C 1 85 ? -33.425 9.872 -24.892 1.00 39.13 1574 PHE C C 1
ATOM 1430 O O . PHE C 1 85 ? -32.812 10.040 -23.832 1.00 34.42 1574 PHE C O 1
ATOM 1438 N N . LYS C 1 86 ? -34.567 9.179 -24.968 1.00 46.05 1575 LYS C N 1
ATOM 1439 C CA . LYS C 1 86 ? -35.175 8.526 -23.807 1.00 49.47 1575 LYS C CA 1
ATOM 1440 C C . LYS C 1 86 ? -35.392 9.515 -22.664 1.00 50.33 1575 LYS C C 1
ATOM 1441 O O . LYS C 1 86 ? -35.121 9.223 -21.496 1.00 41.94 1575 LYS C O 1
ATOM 1447 N N . VAL C 1 87 ? -35.880 10.700 -23.004 1.00 46.22 1576 VAL C N 1
ATOM 1448 C CA . VAL C 1 87 ? -36.187 11.719 -22.007 1.00 39.75 1576 VAL C CA 1
ATOM 1449 C C . VAL C 1 87 ? -37.666 12.058 -22.126 1.00 39.89 1576 VAL C C 1
ATOM 1450 O O . VAL C 1 87 ? -38.283 11.868 -23.190 1.00 3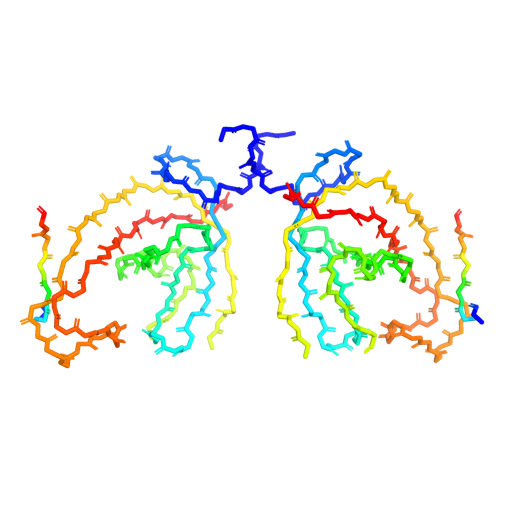5.82 1576 VAL C O 1
ATOM 1454 N N . PRO C 1 88 ? -38.268 12.556 -21.052 1.00 46.99 1577 PRO C N 1
ATOM 1455 C CA . PRO C 1 88 ? -39.681 12.935 -21.120 1.00 43.02 1577 PRO C CA 1
ATOM 1456 C C . PRO C 1 88 ? -39.910 14.138 -22.023 1.00 37.93 1577 PRO C C 1
ATOM 1457 O O . PRO C 1 88 ? -39.012 14.933 -22.308 1.00 31.05 1577 PRO C O 1
ATOM 1461 N N . LEU C 1 89 ? -41.164 14.249 -22.461 1.00 48.30 1578 LEU C N 1
ATOM 1462 C CA . LEU C 1 89 ? -41.643 15.439 -23.149 1.00 44.35 1578 LEU C CA 1
ATOM 1463 C C . LEU C 1 89 ? -41.249 16.693 -22.380 1.00 39.15 1578 LEU C C 1
ATOM 1464 O O . LEU C 1 89 ? -41.438 16.779 -21.162 1.00 39.14 1578 LEU C O 1
ATOM 1469 N N . GLY C 1 90 ? -40.700 17.665 -23.099 1.00 39.07 1579 GLY C N 1
ATOM 1470 C CA . GLY C 1 90 ? -40.332 18.937 -22.521 1.00 37.15 1579 GLY C CA 1
ATOM 1471 C C . GLY C 1 90 ? -38.936 19.015 -21.949 1.00 37.44 1579 GLY C C 1
ATOM 1472 O O . GLY C 1 90 ? -38.485 20.120 -21.614 1.00 29.98 1579 GLY C O 1
ATOM 1473 N N . THR C 1 91 ? -38.229 17.889 -21.832 1.00 36.77 1580 THR C N 1
ATOM 1474 C CA . THR C 1 91 ? -36.866 17.910 -21.317 1.00 35.26 1580 THR C CA 1
ATOM 1475 C C . THR C 1 91 ? -35.985 18.777 -22.206 1.00 35.86 1580 THR C C 1
ATOM 1476 O O . THR C 1 91 ? -36.010 18.649 -23.431 1.00 24.64 1580 THR C O 1
ATOM 1480 N N . LYS C 1 92 ? -35.200 19.652 -21.591 1.00 35.11 1581 LYS C N 1
ATOM 1481 C CA . LYS C 1 92 ? -34.192 20.407 -22.314 1.00 32.18 1581 LYS C CA 1
ATOM 1482 C C . LYS C 1 92 ? -32.824 19.759 -22.139 1.00 32.99 1581 LYS C C 1
ATOM 1483 O O . LYS C 1 92 ? -32.521 19.156 -21.103 1.00 26.24 1581 LYS C O 1
ATOM 1489 N N . PHE C 1 93 ? -32.018 19.849 -23.194 1.00 30.80 1582 PHE C N 1
ATOM 1490 C CA . PHE C 1 93 ? -30.713 19.200 -23.241 1.00 29.02 1582 PHE C CA 1
ATOM 1491 C C . PHE C 1 93 ? -29.901 19.877 -24.331 1.00 29.01 1582 PHE C C 1
ATOM 1492 O O . PHE C 1 93 ? -30.432 20.620 -25.159 1.00 23.02 1582 PHE C O 1
ATOM 1500 N N . TYR C 1 94 ? -28.597 19.616 -24.324 1.00 27.03 1583 TYR C N 1
ATOM 1501 C CA . TYR C 1 94 ? -27.731 20.107 -25.380 1.00 28.69 1583 TYR C CA 1
ATOM 1502 C C . TYR C 1 94 ? -27.367 18.989 -26.341 1.00 28.25 1583 TYR C C 1
ATOM 1503 O O . TYR C 1 94 ? -27.373 17.806 -25.984 1.00 23.03 1583 TYR C O 1
ATOM 1512 N N . ARG C 1 95 ? -27.042 19.385 -27.572 1.00 30.37 1584 ARG C N 1
ATOM 1513 C CA . ARG C 1 95 ? -26.326 18.532 -28.513 1.00 28.58 1584 ARG C CA 1
ATOM 1514 C C . ARG C 1 95 ? -25.001 19.205 -28.839 1.00 30.60 1584 ARG C C 1
ATOM 1515 O O . ARG C 1 95 ? -24.977 20.395 -29.158 1.00 23.74 1584 ARG C O 1
ATOM 1523 N N . VAL C 1 96 ? -23.911 18.446 -28.748 1.00 28.81 1585 VAL C N 1
ATOM 1524 C CA . VAL C 1 96 ? -22.563 18.975 -28.920 1.00 28.50 1585 VAL C CA 1
ATOM 1525 C C . VAL C 1 96 ? -21.916 18.285 -30.105 1.00 28.74 1585 VAL C C 1
ATOM 1526 O O . VAL C 1 96 ? -21.894 17.048 -30.177 1.00 22.99 1585 VAL C O 1
ATOM 1530 N N . LYS C 1 97 ? -21.393 19.081 -31.027 1.00 29.21 1586 LYS C N 1
ATOM 1531 C CA . LYS C 1 97 ? -20.525 18.581 -32.084 1.00 30.82 1586 LYS C CA 1
ATOM 1532 C C . LYS C 1 97 ? -19.093 18.596 -31.580 1.00 34.91 1586 LYS C C 1
ATOM 1533 O O . LYS C 1 97 ? -18.656 19.561 -30.945 1.00 27.21 1586 LYS C O 1
ATOM 1539 N N . ALA C 1 98 ? -18.374 17.511 -31.846 1.00 31.95 1587 ALA C N 1
ATOM 1540 C CA . ALA C 1 98 ? -17.004 17.367 -31.383 1.00 31.47 1587 ALA C CA 1
ATOM 1541 C C . ALA C 1 98 ? -16.233 16.563 -32.409 1.00 34.77 1587 ALA C C 1
ATOM 1542 O O . ALA C 1 98 ? -16.811 15.780 -33.166 1.00 30.82 1587 ALA C O 1
ATOM 1544 N N . VAL C 1 99 ? -14.917 16.768 -32.432 1.00 35.62 1588 VAL C N 1
ATOM 1545 C CA . VAL C 1 99 ? -14.006 15.970 -33.241 1.00 33.73 1588 VAL C CA 1
ATOM 1546 C C . VAL C 1 99 ? -13.002 15.301 -32.312 1.00 32.90 1588 VAL C C 1
ATOM 1547 O O . VAL C 1 99 ? -12.900 15.624 -31.127 1.00 27.00 1588 VAL C O 1
ATOM 1551 N N . SER C 1 100 ? -12.248 14.355 -32.868 1.00 38.94 1589 SER C N 1
ATOM 1552 C CA . SER C 1 100 ? -11.258 13.657 -32.058 1.00 36.87 1589 SER C CA 1
ATOM 1553 C C . SER C 1 100 ? -10.212 14.635 -31.533 1.00 37.65 1589 SER C C 1
ATOM 1554 O O . SER C 1 100 ? -9.813 15.576 -32.227 1.00 31.89 1589 SER C O 1
ATOM 1557 N N . TRP C 1 101 ? -9.771 14.408 -30.287 1.00 38.53 1590 TRP C N 1
ATOM 1558 C CA . TRP C 1 101 ? -8.684 15.189 -29.705 1.00 38.13 1590 TRP C CA 1
ATOM 1559 C C . TRP C 1 101 ? -7.331 14.872 -30.326 1.00 39.14 1590 TRP C C 1
ATOM 1560 O O . TRP C 1 101 ? -6.362 15.590 -30.051 1.00 38.83 1590 TRP C O 1
ATOM 1571 N N . ASN C 1 102 ? -7.241 13.837 -31.160 1.00 41.51 1591 ASN C N 1
ATOM 1572 C CA . ASN C 1 102 ? -5.966 13.415 -31.724 1.00 41.28 1591 ASN C CA 1
ATOM 1573 C C . ASN C 1 102 ? -6.149 13.049 -33.192 1.00 50.53 1591 ASN C C 1
ATOM 1574 O O . ASN C 1 102 ? -6.230 13.927 -34.051 1.00 58.34 1591 ASN C O 1
ATOM 1579 N N . THR D 2 4 ? -37.573 13.421 -37.081 1.00 77.29 102 THR D N 1
ATOM 1580 C CA . THR D 2 4 ? -36.542 13.953 -36.196 1.00 66.90 102 THR D CA 1
ATOM 1581 C C . THR D 2 4 ? -36.973 15.299 -35.626 1.00 55.20 102 THR D C 1
ATOM 1582 O O . THR D 2 4 ? -36.887 15.533 -34.420 1.00 36.14 102 THR D O 1
ATOM 1606 N N . GLU D 2 7 ? -39.580 14.898 -33.074 1.00 42.97 105 GLU D N 1
ATOM 1607 C CA . GLU D 2 7 ? -39.167 14.471 -31.734 1.00 41.40 105 GLU D CA 1
ATOM 1608 C C . GLU D 2 7 ? -38.607 15.604 -30.877 1.00 35.69 105 GLU D C 1
ATOM 1609 O O . GLU D 2 7 ? -38.849 15.640 -29.678 1.00 26.27 105 GLU D O 1
ATOM 1615 N N . PHE D 2 8 ? -37.825 16.503 -31.480 1.00 33.83 106 PHE D N 1
ATOM 1616 C CA . PHE D 2 8 ? -37.169 17.552 -30.710 1.00 31.00 106 PHE D CA 1
ATOM 1617 C C . PHE D 2 8 ? -36.829 18.713 -31.637 1.00 29.55 106 PHE D C 1
ATOM 1618 O O . PHE D 2 8 ? -36.809 18.568 -32.861 1.00 23.18 106 PHE D O 1
ATOM 1626 N N . GLU D 2 9 ? -36.574 19.872 -31.029 1.00 29.26 107 GLU D N 1
ATOM 1627 C CA . GLU D 2 9 ? -36.215 21.083 -31.763 1.00 28.29 107 GLU D CA 1
ATOM 1628 C C . GLU D 2 9 ? -35.134 21.837 -31.013 1.00 29.87 107 GLU D C 1
ATOM 1629 O O . GLU D 2 9 ? -34.925 21.644 -29.812 1.00 22.33 107 GLU D O 1
ATOM 1635 N N . VAL D 2 10 ? -34.449 22.712 -31.753 1.00 30.03 108 VAL D N 1
ATOM 1636 C CA . VAL D 2 10 ? -33.563 23.695 -31.150 1.00 31.32 108 VAL D CA 1
ATOM 1637 C C . VAL D 2 10 ? -34.414 24.752 -30.459 1.00 30.09 108 VAL D C 1
ATOM 1638 O O . VAL D 2 10 ? -35.482 25.131 -30.958 1.00 24.68 108 VAL D O 1
ATOM 1642 N N . VAL D 2 11 ? -33.975 25.207 -29.283 1.00 31.19 109 VAL D N 1
ATOM 1643 C CA . VAL D 2 11 ? -34.705 26.280 -28.593 1.00 32.98 109 VAL D CA 1
ATOM 1644 C C . VAL D 2 11 ? -33.786 27.423 -28.177 1.00 40.19 109 VAL D C 1
ATOM 1645 O O . VAL D 2 11 ? -34.276 28.523 -27.894 1.00 30.37 109 VAL D O 1
#

Sequence (196 aa):
HSEKIAIRDFQVGDLVLIILDERHDNYVLFTVSPTLYFLHSESLPALDLKPRRPWVLGKVMEKEYCQAKKAQNRFKVPLGTKFYRVKAVSWNTEFEVVHSEKIAIRDFQVGDLVLIILDERHDNYVLFTVSPTLYFLHSESLPALDLKPRRPWVLGKVMEKEYCQAKKAQNRFKVPLGTKFYRVKAVSWNTEFEVV

Secondary structure (DSSP, 8-state):
----B--SS--TT-EEEEEEETTTTEEEE--SSSS-EEEPGGGTGGGT------EEEEEEEEEEEEEE-SSS-TT---TT-EEEEEEEEE--/--EEE-/----B--SS--TT-EEEEEEETTTTEEEE--SSSS-EEEPGGGTGGGT-----SEEEEEEEEEEEEEE-SSS-TT---TT-EEEEEEEEE--/--EEE-